Protein AF-A0AAV4JL35-F1 (afdb_monomer)

Mean predicted aligned error: 5.59 Å

Structure (mmCIF, N/CA/C/O backbone):
data_AF-A0AAV4JL35-F1
#
_entry.id   AF-A0AAV4JL35-F1
#
loop_
_atom_site.group_PDB
_atom_site.id
_atom_site.type_symbol
_atom_site.label_atom_id
_atom_site.label_alt_id
_atom_site.label_comp_id
_atom_site.label_asym_id
_atom_site.label_entity_id
_atom_site.label_seq_id
_atom_site.pdbx_PDB_ins_code
_atom_site.Cartn_x
_atom_site.Cartn_y
_atom_site.Cartn_z
_atom_site.occupancy
_atom_site.B_iso_or_equiv
_atom_site.auth_seq_id
_atom_site.auth_comp_id
_atom_site.auth_asym_id
_atom_site.auth_atom_id
_atom_site.pdbx_PDB_model_num
ATOM 1 N N . MET A 1 1 ? 13.247 -3.466 -35.900 1.00 49.50 1 MET A N 1
ATOM 2 C CA . MET A 1 1 ? 13.801 -4.094 -34.678 1.00 49.50 1 MET A CA 1
ATOM 3 C C . MET A 1 1 ? 12.809 -3.916 -33.539 1.00 49.50 1 MET A C 1
ATOM 5 O O . MET A 1 1 ? 12.296 -2.816 -33.381 1.00 49.50 1 MET A O 1
ATOM 9 N N . LEU A 1 2 ? 12.502 -4.972 -32.781 1.00 56.78 2 LEU A N 1
ATOM 10 C CA . LEU A 1 2 ? 11.695 -4.851 -31.560 1.00 56.78 2 LEU A CA 1
ATOM 11 C C . LEU A 1 2 ? 12.507 -4.065 -30.523 1.00 56.78 2 LEU A C 1
ATOM 13 O O . LEU A 1 2 ? 13.591 -4.503 -30.148 1.00 56.78 2 LEU A O 1
ATOM 17 N N . GLY A 1 3 ? 12.002 -2.913 -30.078 1.00 69.06 3 GLY A N 1
ATOM 18 C CA . GLY A 1 3 ? 12.635 -2.157 -28.994 1.00 69.06 3 GLY A CA 1
ATOM 19 C C . GLY A 1 3 ? 12.674 -2.986 -27.708 1.00 69.06 3 GLY A C 1
ATOM 20 O O . GLY A 1 3 ? 11.713 -3.707 -27.409 1.00 69.06 3 GLY A O 1
ATOM 21 N N . ASP A 1 4 ? 13.782 -2.916 -26.968 1.00 66.62 4 ASP A N 1
ATOM 22 C CA . ASP A 1 4 ? 13.880 -3.539 -25.647 1.00 66.62 4 ASP A CA 1
ATOM 23 C C . ASP A 1 4 ? 13.075 -2.723 -24.629 1.00 66.62 4 ASP A C 1
ATOM 25 O O . ASP A 1 4 ? 12.955 -1.500 -24.724 1.00 66.62 4 ASP A O 1
ATOM 29 N N . ILE A 1 5 ? 12.490 -3.413 -23.657 1.00 72.12 5 ILE A N 1
ATOM 30 C CA . ILE A 1 5 ? 11.765 -2.782 -22.551 1.00 72.12 5 ILE A CA 1
ATOM 31 C C . ILE A 1 5 ? 12.621 -2.864 -21.301 1.00 72.12 5 ILE A C 1
ATOM 33 O O . ILE A 1 5 ? 13.348 -3.835 -21.100 1.00 72.12 5 ILE A O 1
ATOM 37 N N . HIS A 1 6 ? 12.499 -1.877 -20.413 1.00 76.56 6 HIS A N 1
ATOM 38 C CA . HIS A 1 6 ? 13.172 -1.966 -19.126 1.00 76.56 6 HIS A CA 1
ATOM 39 C C . HIS A 1 6 ? 12.659 -3.188 -18.351 1.00 76.56 6 HIS A C 1
ATOM 41 O O . HIS A 1 6 ? 11.494 -3.246 -17.943 1.00 76.56 6 HIS A O 1
ATOM 47 N N . ARG A 1 7 ? 13.530 -4.185 -18.183 1.00 79.81 7 ARG A N 1
ATOM 48 C CA . ARG A 1 7 ? 13.183 -5.460 -17.557 1.00 79.81 7 ARG A CA 1
ATOM 49 C C . ARG A 1 7 ? 13.175 -5.319 -16.049 1.00 79.81 7 ARG A C 1
ATOM 51 O O . ARG A 1 7 ? 14.087 -4.752 -15.453 1.00 79.81 7 ARG A O 1
ATOM 58 N N . THR A 1 8 ? 12.151 -5.880 -15.419 1.00 75.69 8 THR A N 1
ATOM 59 C CA . THR A 1 8 ? 12.071 -5.913 -13.957 1.00 75.69 8 THR A CA 1
ATOM 60 C C . THR A 1 8 ? 12.536 -7.269 -13.461 1.00 75.69 8 THR A C 1
ATOM 62 O O . THR A 1 8 ? 12.268 -8.285 -14.095 1.00 75.69 8 THR A O 1
ATOM 65 N N . GLY A 1 9 ? 13.176 -7.310 -12.293 1.00 82.12 9 GLY A N 1
ATOM 66 C CA . GLY A 1 9 ? 13.492 -8.592 -11.671 1.00 82.12 9 GLY A CA 1
ATOM 67 C C . GLY A 1 9 ? 12.251 -9.335 -11.163 1.00 82.12 9 GLY A C 1
ATOM 68 O O . GLY A 1 9 ? 12.299 -10.548 -11.029 1.00 82.12 9 GLY A O 1
ATOM 69 N N . ALA A 1 10 ? 11.160 -8.633 -10.839 1.00 88.62 10 ALA A N 1
ATOM 70 C CA . ALA A 1 10 ? 10.013 -9.221 -10.149 1.00 88.62 10 ALA A CA 1
ATOM 71 C C . ALA A 1 10 ? 9.367 -10.359 -10.961 1.00 88.62 10 ALA A C 1
ATOM 73 O O . ALA A 1 10 ? 9.162 -10.244 -12.169 1.00 88.62 10 ALA A O 1
ATOM 74 N N . LYS A 1 11 ? 9.033 -11.454 -10.278 1.00 91.62 11 LYS A N 1
ATOM 75 C CA . LYS A 1 11 ? 8.546 -12.693 -10.898 1.00 91.62 11 LYS A CA 1
ATOM 76 C C . LYS A 1 11 ? 7.024 -12.676 -10.964 1.00 91.62 11 LYS A C 1
ATOM 78 O O . LYS A 1 11 ? 6.400 -12.232 -10.007 1.00 91.62 11 LYS A O 1
ATOM 83 N N . CYS A 1 12 ? 6.420 -13.191 -12.034 1.00 94.19 12 CYS A N 1
ATOM 84 C CA . CYS A 1 12 ? 4.963 -13.343 -12.106 1.00 94.19 12 CYS A CA 1
ATOM 85 C C . CYS A 1 12 ? 4.438 -14.215 -10.951 1.00 94.19 12 CYS A C 1
ATOM 87 O O . CYS A 1 12 ? 5.126 -15.147 -10.508 1.00 94.19 12 CYS A O 1
ATOM 89 N N . VAL A 1 13 ? 3.246 -13.883 -10.441 1.00 94.50 13 VAL A N 1
ATOM 90 C CA . VAL A 1 13 ? 2.571 -14.684 -9.407 1.00 94.50 13 VAL A CA 1
ATOM 91 C C . VAL A 1 13 ? 2.314 -16.108 -9.922 1.00 94.50 13 VAL A C 1
ATOM 93 O O . VAL A 1 13 ? 1.974 -16.271 -11.098 1.00 94.50 13 VAL A O 1
ATOM 96 N N . PRO A 1 14 ? 2.476 -17.151 -9.088 1.00 90.81 14 PRO A N 1
ATOM 97 C CA . PRO A 1 14 ? 2.089 -18.511 -9.460 1.00 90.81 14 PRO A CA 1
ATOM 98 C C . PRO A 1 14 ? 0.610 -18.585 -9.870 1.00 90.81 14 PRO A C 1
ATOM 100 O O . PRO A 1 14 ? -0.231 -17.946 -9.244 1.00 90.81 14 PRO A O 1
ATOM 103 N N . GLY A 1 15 ? 0.302 -19.336 -10.931 1.00 89.94 15 GLY A N 1
ATOM 104 C CA . GLY A 1 15 ? -1.067 -19.508 -11.442 1.00 89.94 15 GLY A CA 1
ATOM 105 C C . GLY A 1 15 ? -1.646 -18.315 -12.217 1.00 89.94 15 GLY A C 1
ATOM 106 O O . GLY A 1 15 ? -2.715 -18.444 -12.801 1.00 89.94 15 GLY A O 1
ATOM 107 N N . GLY A 1 16 ? -0.958 -17.169 -12.258 1.00 91.31 16 GLY A N 1
ATOM 108 C CA . GLY A 1 16 ? -1.356 -16.014 -13.069 1.00 91.31 16 GLY A CA 1
ATOM 109 C C . GLY A 1 16 ? -0.709 -15.989 -14.457 1.00 91.31 16 GLY A C 1
ATOM 110 O O . GLY A 1 16 ? -0.014 -16.922 -14.863 1.00 91.31 16 GLY A O 1
ATOM 111 N N . ILE A 1 17 ? -0.876 -14.867 -15.163 1.00 93.06 17 ILE A N 1
ATOM 112 C CA . ILE A 1 17 ? -0.190 -14.593 -16.436 1.00 93.06 17 ILE A CA 1
ATOM 113 C C . ILE A 1 17 ? 1.327 -14.700 -16.234 1.00 93.06 17 ILE A C 1
ATOM 115 O O . ILE A 1 17 ? 1.878 -14.035 -15.357 1.00 93.06 17 ILE A O 1
ATOM 119 N N . GLN A 1 18 ? 1.997 -15.499 -17.065 1.00 94.50 18 GLN A N 1
ATOM 120 C CA . GLN A 1 18 ? 3.450 -15.678 -17.033 1.00 94.50 18 GLN A CA 1
ATOM 121 C C . GLN A 1 18 ? 4.149 -14.884 -18.139 1.00 94.50 18 GLN A C 1
ATOM 123 O O . GLN A 1 18 ? 3.547 -14.551 -19.162 1.00 94.50 18 GLN A O 1
ATOM 128 N N . ASP A 1 19 ? 5.429 -14.577 -17.926 1.00 93.00 19 ASP A N 1
ATOM 129 C CA . ASP A 1 19 ? 6.294 -13.991 -18.951 1.00 93.00 19 ASP A CA 1
ATOM 130 C C . ASP A 1 19 ? 6.488 -14.983 -20.107 1.00 93.00 19 ASP A C 1
ATOM 132 O O . ASP A 1 19 ? 6.620 -16.186 -19.886 1.00 93.00 19 ASP A O 1
ATOM 136 N N . ARG A 1 20 ? 6.504 -14.477 -21.345 1.00 91.81 20 ARG A N 1
ATOM 137 C CA . ARG A 1 20 ? 6.650 -15.306 -22.554 1.00 91.81 20 ARG A CA 1
ATOM 138 C C . ARG A 1 20 ? 8.100 -15.706 -22.823 1.00 91.81 20 ARG A C 1
ATOM 140 O O . ARG A 1 20 ? 8.332 -16.612 -23.611 1.00 91.81 20 ARG A O 1
ATOM 147 N N . LEU A 1 21 ? 9.058 -15.010 -22.201 1.00 90.12 21 LEU A N 1
ATOM 148 C CA . LEU A 1 21 ? 10.504 -15.227 -22.352 1.00 90.12 21 LEU A CA 1
ATOM 149 C C . LEU A 1 21 ? 11.006 -15.083 -23.803 1.00 90.12 21 LEU A C 1
ATOM 151 O O . LEU A 1 21 ? 12.066 -15.595 -24.153 1.00 90.12 21 LEU A O 1
ATOM 155 N N . GLY A 1 22 ? 10.258 -14.360 -24.642 1.00 88.31 22 GLY A N 1
ATOM 156 C CA . GLY A 1 22 ? 10.664 -14.013 -26.001 1.00 88.31 22 GLY A CA 1
ATOM 157 C C . GLY A 1 22 ? 11.713 -12.890 -26.054 1.00 88.31 22 GLY A C 1
ATOM 158 O O . GLY A 1 22 ? 12.113 -12.344 -25.023 1.00 88.31 22 GLY A O 1
ATOM 159 N N . PRO A 1 23 ? 12.162 -12.500 -27.257 1.00 87.31 23 PRO A N 1
ATOM 160 C CA . PRO A 1 23 ? 13.155 -11.443 -27.423 1.00 87.31 23 PRO A CA 1
ATOM 161 C C . PRO A 1 23 ? 12.597 -10.045 -27.100 1.00 87.31 23 PRO A C 1
ATOM 163 O O . PRO A 1 23 ? 11.439 -9.736 -27.388 1.00 87.31 23 PRO A O 1
ATOM 166 N N . ALA A 1 24 ? 13.458 -9.173 -26.563 1.00 86.81 24 ALA A N 1
ATOM 167 C CA . ALA A 1 24 ? 13.198 -7.745 -26.346 1.00 86.81 24 ALA A CA 1
ATOM 168 C C . ALA A 1 24 ? 11.851 -7.467 -25.636 1.00 86.81 24 ALA A C 1
ATOM 170 O O . ALA A 1 24 ? 11.577 -8.002 -24.560 1.00 86.81 24 ALA A O 1
ATOM 171 N N . SER A 1 25 ? 10.984 -6.653 -26.244 1.00 85.06 25 SER A N 1
ATOM 172 C CA . SER A 1 25 ? 9.647 -6.317 -25.735 1.00 85.06 25 SER A CA 1
ATOM 173 C C . SER A 1 25 ? 8.686 -7.503 -25.589 1.00 85.06 25 SER A C 1
ATOM 175 O O . SER A 1 25 ? 7.695 -7.374 -24.872 1.00 85.06 25 SER A O 1
ATOM 177 N N . LEU A 1 26 ? 8.972 -8.659 -26.200 1.00 86.62 26 LEU A N 1
ATOM 178 C CA . LEU A 1 26 ? 8.167 -9.878 -26.054 1.00 86.62 26 LEU A CA 1
ATOM 179 C C . LEU A 1 26 ? 8.551 -10.711 -24.829 1.00 86.62 26 LEU A C 1
ATOM 181 O O . LEU A 1 26 ? 7.895 -11.715 -24.559 1.00 86.62 26 LEU A O 1
ATOM 185 N N . TYR A 1 27 ? 9.589 -10.324 -24.084 1.00 89.69 27 TYR A N 1
ATOM 186 C CA . TYR A 1 27 ? 10.029 -11.080 -22.916 1.00 89.69 27 TYR A CA 1
ATOM 187 C C . TYR A 1 27 ? 8.958 -11.092 -21.820 1.00 89.69 27 TYR A C 1
ATOM 189 O O . TYR A 1 27 ? 8.521 -12.156 -21.374 1.00 89.69 27 TYR A O 1
ATOM 197 N N . HIS A 1 28 ? 8.518 -9.904 -21.391 1.00 90.19 28 HIS A N 1
ATOM 198 C CA . HIS A 1 28 ? 7.587 -9.767 -20.276 1.00 90.19 28 HIS A CA 1
ATOM 199 C C . HIS A 1 28 ? 6.132 -9.701 -20.725 1.00 90.19 28 HIS A C 1
ATOM 201 O O . HIS A 1 28 ? 5.771 -8.958 -21.637 1.00 90.19 28 HIS A O 1
ATOM 207 N N . SER A 1 29 ? 5.268 -10.364 -19.962 1.00 91.25 29 SER A N 1
ATOM 208 C CA . SER A 1 29 ? 3.829 -10.132 -20.043 1.00 91.25 29 SER A CA 1
ATOM 209 C C . SER A 1 29 ? 3.469 -8.888 -19.230 1.00 91.25 29 SER A C 1
ATOM 211 O O . SER A 1 29 ? 3.635 -8.827 -18.004 1.00 91.25 29 SER A O 1
ATOM 213 N N . VAL A 1 30 ? 3.008 -7.843 -19.912 1.00 91.00 30 VAL A N 1
ATOM 214 C CA . VAL A 1 30 ? 2.637 -6.579 -19.269 1.00 91.00 30 VAL A CA 1
ATOM 215 C C . VAL A 1 30 ? 1.340 -6.718 -18.465 1.00 91.00 30 VAL A C 1
ATOM 217 O O . VAL A 1 30 ? 0.450 -7.474 -18.830 1.00 91.00 30 VAL A O 1
ATOM 220 N N . GLY A 1 31 ? 1.226 -5.993 -17.349 1.00 90.50 31 GLY A N 1
ATOM 221 C CA . GLY A 1 31 ? 0.019 -5.998 -16.505 1.00 90.50 31 GLY A CA 1
ATOM 222 C C . GLY A 1 31 ? -0.092 -7.172 -15.521 1.00 90.50 31 GLY A C 1
ATOM 223 O O . GLY A 1 31 ? -0.841 -7.056 -14.555 1.00 90.50 31 GLY A O 1
ATOM 224 N N . ALA A 1 32 ? 0.695 -8.239 -15.700 1.00 94.06 32 ALA A N 1
ATOM 225 C CA . ALA A 1 32 ? 0.744 -9.365 -14.767 1.00 94.06 32 ALA A CA 1
ATOM 226 C C . ALA A 1 32 ? 1.148 -8.928 -13.346 1.00 94.06 32 ALA A C 1
ATOM 228 O O . ALA A 1 32 ? 2.079 -8.124 -13.181 1.00 94.06 32 ALA A O 1
ATOM 229 N N . LEU A 1 33 ? 0.475 -9.491 -12.335 1.00 96.06 33 LEU A N 1
ATOM 230 C CA . LEU A 1 33 ? 0.865 -9.348 -10.932 1.00 96.06 33 LEU A CA 1
ATOM 231 C C . LEU A 1 33 ? 2.185 -10.063 -10.668 1.00 96.06 33 LEU A C 1
ATOM 233 O O . LEU A 1 33 ? 2.465 -11.118 -11.245 1.00 96.06 33 LEU A O 1
ATOM 237 N N . ARG A 1 34 ? 3.000 -9.496 -9.779 1.00 95.31 34 ARG A N 1
ATOM 238 C CA . ARG A 1 34 ? 4.359 -9.976 -9.531 1.00 95.31 34 ARG A CA 1
ATOM 239 C C . ARG A 1 34 ? 4.712 -10.018 -8.047 1.00 95.31 34 ARG A C 1
ATOM 241 O O . ARG A 1 34 ? 4.226 -9.220 -7.250 1.00 95.31 34 ARG A O 1
ATOM 248 N N . THR A 1 35 ? 5.630 -10.909 -7.683 1.00 94.00 35 THR A N 1
ATOM 249 C CA . THR A 1 35 ? 6.248 -10.992 -6.354 1.00 94.00 35 THR A CA 1
ATOM 250 C C . THR A 1 35 ? 7.736 -10.647 -6.391 1.00 94.00 35 THR A C 1
ATOM 252 O O . THR A 1 35 ? 8.412 -10.706 -7.423 1.00 94.00 35 THR A O 1
ATOM 255 N N . LYS A 1 36 ? 8.247 -10.239 -5.229 1.00 90.69 36 LYS A N 1
ATOM 256 C CA . LYS A 1 36 ? 9.665 -9.993 -4.949 1.00 90.69 36 LYS A CA 1
ATOM 257 C C . LYS A 1 36 ? 10.278 -11.164 -4.163 1.00 90.69 36 LYS A C 1
ATOM 259 O O . LYS A 1 36 ? 9.535 -11.924 -3.543 1.00 90.69 36 LYS A O 1
ATOM 264 N N . PRO A 1 37 ? 11.614 -11.252 -4.069 1.00 86.50 37 PRO A N 1
ATOM 265 C CA . PRO A 1 37 ? 12.605 -10.563 -4.888 1.00 86.50 37 PRO A CA 1
ATOM 266 C C . PRO A 1 37 ? 12.621 -11.112 -6.314 1.00 86.50 37 PRO A C 1
ATOM 268 O O . PRO A 1 37 ? 12.028 -12.144 -6.625 1.00 86.50 37 PRO A O 1
ATOM 271 N N . GLY A 1 38 ? 13.315 -10.394 -7.192 1.00 74.19 38 GLY A N 1
ATOM 272 C CA . GLY A 1 38 ? 13.516 -10.866 -8.553 1.00 74.19 38 GLY A CA 1
ATOM 273 C C . GLY A 1 38 ? 14.604 -11.920 -8.717 1.00 74.19 38 GLY A C 1
ATOM 274 O O . GLY A 1 38 ? 14.537 -12.760 -9.609 1.00 74.19 38 GLY A O 1
ATOM 275 N N . ARG A 1 39 ? 15.590 -11.906 -7.819 1.00 74.88 39 ARG A N 1
ATOM 276 C CA . ARG A 1 39 ? 16.671 -12.891 -7.735 1.00 74.88 39 ARG A CA 1
ATOM 277 C C . ARG A 1 39 ? 16.584 -13.600 -6.386 1.00 74.88 39 ARG A C 1
ATOM 279 O O . ARG A 1 39 ? 16.283 -12.946 -5.392 1.00 74.88 39 ARG A O 1
ATOM 286 N N . GLY A 1 40 ? 16.845 -14.904 -6.372 1.00 80.31 40 GLY A N 1
ATOM 287 C CA . GLY A 1 40 ? 16.700 -15.751 -5.184 1.00 80.31 40 GLY A CA 1
ATOM 288 C C . GLY A 1 40 ? 15.272 -16.249 -4.941 1.00 80.31 40 GLY A C 1
ATOM 289 O O . GLY A 1 40 ? 14.410 -16.182 -5.831 1.00 80.31 40 GLY A O 1
ATOM 290 N N . GLU A 1 41 ? 15.054 -16.762 -3.732 1.00 80.94 41 GLU A N 1
ATOM 291 C CA . GLU A 1 41 ? 13.794 -17.364 -3.292 1.00 80.94 41 GLU A CA 1
ATOM 292 C C . GLU A 1 41 ? 12.642 -16.360 -3.288 1.00 80.94 41 GLU A C 1
ATOM 294 O O . GLU A 1 41 ? 12.788 -15.225 -2.828 1.00 80.94 41 GLU A O 1
ATOM 299 N N . ARG A 1 42 ? 11.484 -16.768 -3.824 1.00 81.31 42 ARG A N 1
ATOM 300 C CA . ARG A 1 42 ? 10.286 -15.915 -3.862 1.00 81.31 42 ARG A CA 1
ATOM 301 C C . ARG A 1 42 ? 9.800 -15.655 -2.436 1.00 81.31 42 ARG A C 1
ATOM 303 O O . ARG A 1 42 ? 9.623 -16.578 -1.652 1.00 81.31 42 ARG A O 1
ATOM 310 N N . THR A 1 43 ? 9.486 -14.399 -2.135 1.00 87.50 43 THR A N 1
ATOM 311 C CA . THR A 1 43 ? 8.756 -14.031 -0.915 1.00 87.50 43 THR A CA 1
ATOM 312 C C . THR A 1 43 ? 7.273 -13.835 -1.222 1.00 87.50 43 THR A C 1
ATOM 314 O O . THR A 1 43 ? 6.862 -13.718 -2.377 1.00 87.50 43 THR A O 1
ATOM 317 N N . LEU A 1 44 ? 6.470 -13.685 -0.170 1.00 90.00 44 LEU A N 1
ATOM 318 C CA . LEU A 1 44 ? 5.049 -13.329 -0.259 1.00 90.00 44 LEU A CA 1
ATOM 319 C C . LEU A 1 44 ? 4.816 -11.827 -0.529 1.00 90.00 44 LEU A C 1
ATOM 321 O O . LEU A 1 44 ? 3.695 -11.330 -0.434 1.00 90.00 44 LEU A O 1
ATOM 325 N N . SER A 1 45 ? 5.873 -11.054 -0.799 1.00 92.56 45 SER A N 1
ATOM 326 C CA . SER A 1 45 ? 5.768 -9.612 -1.013 1.00 92.56 45 SER A CA 1
ATOM 327 C C . SER A 1 45 ? 5.428 -9.308 -2.469 1.00 92.56 45 SER A C 1
ATOM 329 O O . SER A 1 45 ? 6.259 -9.489 -3.358 1.00 92.56 45 SER A O 1
ATOM 331 N N . MET A 1 46 ? 4.224 -8.785 -2.700 1.00 96.06 46 MET A N 1
ATOM 332 C CA . MET A 1 46 ? 3.811 -8.267 -4.008 1.00 96.06 46 MET A CA 1
ATOM 333 C C . MET A 1 46 ? 4.714 -7.117 -4.486 1.00 96.06 46 MET A C 1
ATOM 335 O O . MET A 1 46 ? 5.322 -6.399 -3.676 1.00 96.06 46 MET A O 1
ATOM 339 N N . ALA A 1 47 ? 4.777 -6.911 -5.802 1.00 95.19 47 ALA A N 1
ATOM 340 C CA . ALA A 1 47 ? 5.509 -5.815 -6.422 1.00 95.19 47 ALA A CA 1
ATOM 341 C C . ALA A 1 47 ? 4.953 -4.443 -5.998 1.00 95.19 47 ALA A C 1
ATOM 343 O O . ALA A 1 47 ? 3.786 -4.300 -5.631 1.00 95.19 47 ALA A O 1
ATOM 344 N N . CYS A 1 48 ? 5.800 -3.407 -6.033 1.00 95.00 48 CYS A N 1
ATOM 345 C CA . CYS A 1 48 ? 5.397 -2.066 -5.592 1.00 95.00 48 CYS A CA 1
ATOM 346 C C . CYS A 1 48 ? 4.294 -1.473 -6.473 1.00 95.00 48 CYS A C 1
ATOM 348 O O . CYS A 1 48 ? 3.376 -0.860 -5.946 1.00 95.00 48 CYS A O 1
ATOM 350 N N . SER A 1 49 ? 4.339 -1.705 -7.787 1.00 95.81 49 SER A N 1
ATOM 351 C CA . SER A 1 49 ? 3.289 -1.270 -8.709 1.00 95.81 49 SER A CA 1
ATOM 352 C C . SER A 1 49 ? 1.929 -1.894 -8.384 1.00 95.81 49 SER A C 1
ATOM 354 O O . SER A 1 49 ? 0.908 -1.228 -8.509 1.00 95.81 49 SER A O 1
ATOM 356 N N . ASP A 1 50 ? 1.899 -3.156 -7.948 1.00 97.69 50 ASP A N 1
ATOM 357 C CA . ASP A 1 50 ? 0.661 -3.854 -7.573 1.00 97.69 50 ASP A CA 1
ATOM 358 C C . ASP A 1 50 ? 0.089 -3.282 -6.266 1.00 97.69 50 ASP A C 1
ATOM 360 O O . ASP A 1 50 ? -1.117 -3.090 -6.136 1.00 97.69 50 ASP A O 1
ATOM 364 N N . LYS A 1 51 ? 0.963 -2.938 -5.310 1.00 97.94 51 LYS A N 1
ATOM 365 C CA . LYS A 1 51 ? 0.576 -2.250 -4.067 1.00 97.94 51 LYS A CA 1
ATOM 366 C C . LYS A 1 51 ? 0.051 -0.838 -4.330 1.00 97.94 51 LYS A C 1
ATOM 368 O O . LYS A 1 51 ? -0.959 -0.476 -3.739 1.00 97.94 51 LYS A O 1
ATOM 373 N N . LEU A 1 52 ? 0.676 -0.090 -5.243 1.00 98.25 52 LEU A N 1
ATOM 374 C CA . LEU A 1 52 ? 0.177 1.217 -5.681 1.00 98.25 52 LEU A CA 1
ATOM 375 C C . LEU A 1 52 ? -1.210 1.089 -6.320 1.00 98.25 52 LEU A C 1
ATOM 377 O O . LEU A 1 52 ? -2.115 1.807 -5.915 1.00 98.25 52 LEU A O 1
ATOM 381 N N . ALA A 1 53 ? -1.412 0.132 -7.234 1.00 98.44 53 ALA A N 1
ATOM 382 C CA . ALA A 1 53 ? -2.723 -0.105 -7.846 1.00 98.44 53 ALA A CA 1
ATOM 383 C C . ALA A 1 53 ? -3.807 -0.434 -6.808 1.00 98.44 53 ALA A C 1
ATOM 385 O O . ALA A 1 53 ? -4.920 0.076 -6.885 1.00 98.44 53 ALA A O 1
ATOM 386 N N . ARG A 1 54 ? -3.472 -1.232 -5.787 1.00 98.56 54 ARG A N 1
ATOM 387 C CA . ARG A 1 54 ? -4.368 -1.479 -4.651 1.00 98.56 54 ARG A CA 1
ATOM 388 C C . ARG A 1 54 ? -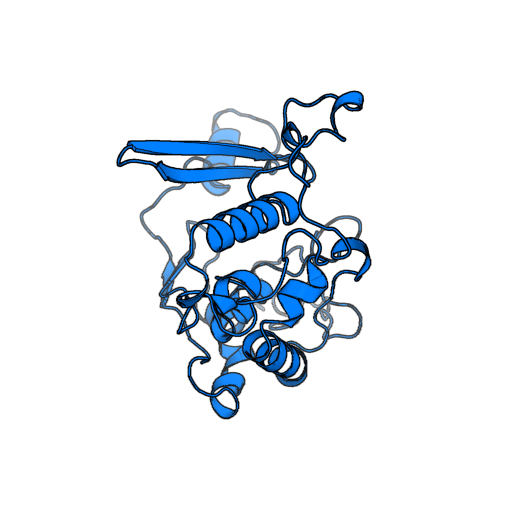4.700 -0.188 -3.890 1.00 98.56 54 ARG A C 1
ATOM 390 O O . ARG A 1 54 ? -5.859 0.020 -3.540 1.00 98.56 54 ARG A O 1
ATOM 397 N N . TRP A 1 55 ? -3.711 0.659 -3.603 1.00 98.69 55 TRP A N 1
ATOM 398 C CA . TRP A 1 55 ? -3.936 1.930 -2.901 1.00 98.69 55 TRP A CA 1
ATOM 399 C C . TRP A 1 55 ? -4.798 2.898 -3.704 1.00 98.69 55 TRP A C 1
ATOM 401 O O . TRP A 1 55 ? -5.524 3.682 -3.111 1.00 98.69 55 TRP A O 1
ATOM 411 N N . MET A 1 56 ? -4.773 2.821 -5.034 1.00 98.50 56 MET A N 1
ATOM 412 C CA . MET A 1 56 ? -5.620 3.658 -5.886 1.00 98.50 56 MET A CA 1
ATOM 413 C C . MET A 1 56 ? -7.105 3.276 -5.849 1.00 98.50 56 MET A C 1
ATOM 415 O O . MET A 1 56 ? -7.909 3.963 -6.466 1.00 98.50 56 MET A O 1
ATOM 419 N N . VAL A 1 57 ? -7.474 2.213 -5.126 1.00 98.56 57 VAL A N 1
ATOM 420 C CA . VAL A 1 57 ? -8.873 1.848 -4.847 1.00 98.56 57 VAL A CA 1
ATOM 421 C C . VAL A 1 57 ? -9.178 1.891 -3.353 1.00 98.56 57 VAL A C 1
ATOM 423 O O . VAL A 1 57 ? -10.196 2.425 -2.943 1.00 98.56 57 VAL A O 1
ATOM 426 N N . LEU A 1 58 ? -8.299 1.329 -2.521 1.00 98.56 58 LEU A N 1
ATOM 427 C CA . LEU A 1 58 ? -8.530 1.206 -1.077 1.00 98.56 58 LEU A CA 1
ATOM 428 C C . LEU A 1 58 ? -8.012 2.384 -0.249 1.00 98.56 58 LEU A C 1
ATOM 430 O O . LEU A 1 58 ? -8.234 2.415 0.960 1.00 98.56 58 LEU A O 1
ATOM 434 N N . GLY A 1 59 ? -7.256 3.289 -0.863 1.00 98.44 59 GLY A N 1
ATOM 435 C CA . GLY A 1 59 ? -6.424 4.261 -0.170 1.00 98.44 59 GLY A CA 1
ATOM 436 C C . GLY A 1 59 ? -5.181 3.644 0.495 1.00 98.44 59 GLY A C 1
ATOM 437 O O . GLY A 1 59 ? -5.031 2.419 0.631 1.00 98.44 59 GLY A O 1
ATOM 438 N N . CYS A 1 60 ? -4.237 4.504 0.878 1.00 98.06 60 CYS A N 1
ATOM 439 C CA . CYS A 1 60 ? -2.954 4.122 1.470 1.00 98.06 60 CYS A CA 1
ATOM 440 C C . CYS A 1 60 ? -3.006 3.917 2.998 1.00 98.06 60 CYS A C 1
ATOM 442 O O . CYS A 1 60 ? -2.098 3.299 3.550 1.00 98.06 60 CYS A O 1
ATOM 444 N N . GLN A 1 61 ? -4.081 4.349 3.670 1.00 98.19 61 GLN A N 1
ATOM 445 C CA . GLN A 1 61 ? -4.259 4.299 5.130 1.00 98.19 61 GLN A CA 1
ATOM 446 C C . GLN A 1 61 ? -4.363 2.870 5.699 1.00 98.19 61 GLN A C 1
ATOM 448 O O . GLN A 1 61 ? -4.004 2.609 6.846 1.00 98.19 61 GLN A O 1
ATOM 453 N N . GLY A 1 62 ? -4.836 1.916 4.890 1.00 98.12 62 GLY A N 1
ATOM 454 C CA . GLY A 1 62 ? -5.048 0.531 5.314 1.00 98.12 62 GLY A CA 1
ATOM 455 C C . GLY A 1 62 ? -6.263 0.321 6.231 1.00 98.12 62 GLY A C 1
ATOM 456 O O . GLY A 1 62 ? -6.934 1.261 6.639 1.00 98.12 62 GLY A O 1
ATOM 457 N N . ALA A 1 63 ? -6.537 -0.948 6.555 1.00 98.06 63 ALA A N 1
ATOM 458 C CA . ALA A 1 63 ? -7.764 -1.364 7.247 1.00 98.06 63 ALA A CA 1
ATOM 459 C C . ALA A 1 63 ? -7.937 -0.762 8.655 1.00 98.06 63 ALA A C 1
ATOM 461 O O . ALA A 1 63 ? -9.040 -0.406 9.045 1.00 98.06 63 ALA A O 1
ATOM 462 N N . LEU A 1 64 ? -6.854 -0.643 9.431 1.00 98.12 64 LEU A N 1
ATOM 463 C CA . LEU A 1 64 ? -6.963 -0.122 10.796 1.00 98.12 64 LEU A CA 1
ATOM 464 C C . LEU A 1 64 ? -7.361 1.356 10.798 1.00 98.12 64 LEU A C 1
ATOM 466 O O . LEU A 1 64 ? -8.337 1.726 11.437 1.00 98.12 64 LEU A O 1
ATOM 470 N N . LEU A 1 65 ? -6.658 2.196 10.035 1.00 97.94 65 LEU A N 1
ATOM 471 C CA . LEU A 1 65 ? -6.973 3.624 9.986 1.00 97.94 65 LEU A CA 1
ATOM 472 C C . LEU A 1 65 ? -8.301 3.913 9.280 1.00 97.94 65 LEU A C 1
ATOM 474 O O . LEU A 1 65 ? -8.940 4.905 9.616 1.00 97.94 65 LEU A O 1
ATOM 478 N N . SER A 1 66 ? -8.773 3.047 8.372 1.00 98.38 66 SER A N 1
ATOM 479 C CA . SER A 1 66 ? -10.108 3.221 7.780 1.00 98.38 66 SER A CA 1
ATOM 480 C C . SER A 1 66 ? -11.250 3.131 8.794 1.00 98.38 66 SER A C 1
ATOM 482 O O . SER A 1 66 ? -12.345 3.567 8.479 1.00 98.38 66 SER A O 1
ATOM 484 N N . LEU A 1 67 ? -11.019 2.608 10.004 1.00 97.75 67 LEU A N 1
ATOM 485 C CA . LEU A 1 67 ? -12.026 2.637 11.071 1.00 97.75 67 LEU A CA 1
ATOM 486 C C . LEU A 1 67 ? -12.258 4.047 11.631 1.00 97.75 67 LEU A C 1
ATOM 488 O O . LEU A 1 67 ? -13.326 4.302 12.172 1.00 97.75 67 LEU A O 1
ATOM 492 N N . PHE A 1 68 ? -11.278 4.951 11.516 1.00 96.81 68 PHE A N 1
ATOM 493 C CA . PHE A 1 68 ? -11.367 6.327 12.022 1.00 96.81 68 PHE A CA 1
ATOM 494 C C . PHE A 1 68 ? -11.718 7.356 10.945 1.00 96.81 68 PHE A C 1
ATOM 496 O O . PHE A 1 68 ? -12.120 8.471 11.268 1.00 96.81 68 PHE A O 1
ATOM 503 N N . LEU A 1 69 ? -11.510 7.017 9.675 1.00 96.69 69 LEU A N 1
ATOM 504 C CA . LEU A 1 69 ? -11.591 7.957 8.563 1.00 96.69 69 LEU A CA 1
ATOM 505 C C . LEU A 1 69 ? -12.939 7.842 7.854 1.00 96.69 69 LEU A C 1
ATOM 507 O O . LEU A 1 69 ? -13.408 6.745 7.574 1.00 96.69 69 LEU A O 1
ATOM 511 N N . THR A 1 70 ? -13.526 8.985 7.504 1.00 95.19 70 THR A N 1
ATOM 512 C CA . THR A 1 70 ? -14.778 9.051 6.732 1.00 95.19 70 THR A CA 1
ATOM 513 C C . THR A 1 70 ? -14.578 8.760 5.245 1.00 95.19 70 THR A C 1
ATOM 515 O O . THR A 1 70 ? -15.533 8.409 4.558 1.00 95.19 70 THR A O 1
ATOM 518 N N . ALA A 1 71 ? -13.349 8.893 4.737 1.00 97.25 71 ALA A N 1
ATOM 519 C CA . ALA A 1 71 ? -12.989 8.573 3.362 1.00 97.25 71 ALA A CA 1
ATOM 520 C C . ALA A 1 71 ? -11.549 8.029 3.258 1.00 97.25 71 ALA A C 1
ATOM 522 O O . ALA A 1 71 ? -10.704 8.351 4.100 1.00 97.25 71 ALA A O 1
ATOM 523 N N . PRO A 1 72 ? -11.235 7.215 2.231 1.00 98.25 72 PRO A N 1
ATOM 524 C CA . PRO A 1 72 ? -9.883 6.709 2.011 1.00 98.25 72 PRO A CA 1
ATOM 525 C C . PRO A 1 72 ? -8.898 7.818 1.619 1.00 98.25 72 PRO A C 1
ATOM 527 O O . PRO A 1 72 ? -9.265 8.798 0.974 1.00 98.25 72 PRO A O 1
ATOM 530 N N . ILE A 1 73 ? -7.619 7.627 1.950 1.00 98.50 73 ILE A N 1
ATOM 531 C CA . ILE A 1 73 ? -6.549 8.573 1.607 1.00 98.50 73 ILE A CA 1
ATOM 532 C C . ILE A 1 73 ? -5.888 8.115 0.307 1.00 98.50 73 ILE A C 1
ATOM 534 O O . ILE A 1 73 ? -5.229 7.074 0.274 1.00 98.50 73 ILE A O 1
ATOM 538 N N . TYR A 1 74 ? -6.041 8.891 -0.763 1.00 98.25 74 TYR A N 1
ATOM 539 C CA . TYR A 1 74 ? -5.442 8.595 -2.067 1.00 98.25 74 TYR A CA 1
ATOM 540 C C . TYR A 1 74 ? -4.205 9.449 -2.331 1.00 98.25 74 TYR A C 1
ATOM 542 O O . TYR A 1 74 ? -4.113 10.597 -1.901 1.00 98.25 74 TYR A O 1
ATOM 550 N N . LEU A 1 75 ? -3.259 8.892 -3.089 1.00 97.94 75 LEU A N 1
ATOM 551 C CA . LEU A 1 75 ? -2.155 9.675 -3.636 1.00 97.94 75 LEU A CA 1
ATOM 552 C C . LEU A 1 75 ? -2.686 10.493 -4.813 1.00 97.94 75 LEU A C 1
ATOM 554 O O . LEU A 1 75 ? -3.251 9.931 -5.749 1.00 97.94 75 LEU A O 1
ATOM 558 N N . THR A 1 76 ? -2.480 11.805 -4.785 1.00 97.94 76 THR A N 1
ATOM 559 C CA . THR A 1 76 ? -2.842 12.692 -5.900 1.00 97.94 76 THR A CA 1
ATOM 560 C C . THR A 1 76 ? -1.833 12.604 -7.041 1.00 97.94 76 THR A C 1
ATOM 562 O O . THR A 1 76 ? -2.197 12.773 -8.205 1.00 97.94 76 THR A O 1
ATOM 565 N N . SER A 1 77 ? -0.576 12.276 -6.733 1.00 97.38 77 SER A N 1
ATOM 566 C CA . SER A 1 77 ? 0.497 12.126 -7.709 1.00 97.38 77 SER A CA 1
ATOM 567 C C . SER A 1 77 ? 1.465 10.992 -7.354 1.00 97.38 77 SER A C 1
ATOM 569 O O . SER A 1 77 ? 1.616 10.591 -6.199 1.00 97.38 77 SER A O 1
ATOM 571 N N . VAL A 1 78 ? 2.123 10.454 -8.381 1.00 96.31 78 VAL A N 1
ATOM 572 C CA . VAL A 1 78 ? 3.268 9.545 -8.282 1.00 96.31 78 VAL A CA 1
ATOM 573 C C . VAL A 1 78 ? 4.362 10.104 -9.182 1.00 96.31 78 VAL A C 1
ATOM 575 O O . VAL A 1 78 ? 4.212 10.148 -10.406 1.00 96.31 78 VAL A O 1
ATOM 578 N N . VAL A 1 79 ? 5.464 10.522 -8.562 1.00 93.88 79 VAL A N 1
ATOM 579 C CA . VAL A 1 79 ? 6.621 11.109 -9.242 1.00 93.88 79 VAL A CA 1
ATOM 580 C C . VAL A 1 79 ? 7.745 10.079 -9.294 1.00 93.88 79 VAL A C 1
ATOM 582 O O . VAL A 1 79 ? 8.113 9.503 -8.270 1.00 93.88 79 VAL A O 1
ATOM 585 N N . VAL A 1 80 ? 8.290 9.834 -10.482 1.00 90.62 80 VAL A N 1
ATOM 586 C CA . VAL A 1 80 ? 9.471 8.983 -10.674 1.00 90.62 80 VAL A CA 1
ATOM 587 C C . VAL A 1 80 ? 10.678 9.872 -10.943 1.00 90.62 80 VAL A C 1
ATOM 589 O O . VAL A 1 80 ? 10.603 10.786 -11.762 1.00 90.62 80 VAL A O 1
ATOM 592 N N . GLY A 1 81 ? 11.779 9.612 -10.238 1.00 87.31 81 GLY A N 1
ATOM 593 C CA . GLY A 1 81 ? 13.043 10.316 -10.443 1.00 87.31 81 GLY A CA 1
ATOM 594 C C . GLY A 1 81 ? 13.746 9.954 -11.754 1.00 87.31 81 GLY A C 1
ATOM 595 O O . GLY A 1 81 ? 13.162 9.339 -12.652 1.00 87.31 81 GLY A O 1
ATOM 596 N N . SER A 1 82 ? 15.030 10.297 -11.844 1.00 75.12 82 SER A N 1
ATOM 597 C CA . SER A 1 82 ? 15.876 9.945 -12.986 1.00 75.12 82 SER A CA 1
ATOM 598 C C . SER A 1 82 ? 15.907 8.420 -13.199 1.00 75.12 82 SER A C 1
ATOM 600 O O . SER A 1 82 ? 16.262 7.637 -12.316 1.00 75.12 82 SER A O 1
ATOM 602 N N . GLY A 1 83 ? 15.453 7.970 -14.372 1.00 75.12 83 GLY A N 1
ATOM 603 C CA . GLY A 1 83 ? 15.266 6.552 -14.677 1.00 75.12 83 GLY A CA 1
ATOM 604 C C . GLY A 1 83 ? 14.332 6.305 -15.869 1.00 75.12 83 GLY A C 1
ATOM 605 O O . GLY A 1 83 ? 13.854 7.256 -16.490 1.00 75.12 83 GLY A O 1
ATOM 606 N N . PRO A 1 84 ? 14.060 5.031 -16.211 1.00 79.56 84 PRO A N 1
ATOM 607 C CA . PRO A 1 84 ? 13.207 4.660 -17.338 1.00 79.56 84 PRO A CA 1
ATOM 608 C C . PRO A 1 84 ? 11.732 4.946 -17.016 1.00 79.56 84 PRO A C 1
ATOM 610 O O . PRO A 1 84 ? 10.979 4.065 -16.597 1.00 79.56 84 PRO A O 1
ATOM 613 N N . PHE A 1 85 ? 11.313 6.195 -17.204 1.00 88.31 85 PHE A N 1
ATOM 614 C CA . PHE A 1 85 ? 9.915 6.594 -17.118 1.00 88.31 85 PHE A CA 1
ATOM 615 C C . PHE A 1 85 ? 9.185 6.262 -18.418 1.00 88.31 85 PHE A C 1
ATOM 617 O O . PHE A 1 85 ? 9.647 6.539 -19.523 1.00 88.31 85 PHE A O 1
ATOM 624 N N . ASN A 1 86 ? 7.997 5.683 -18.284 1.00 91.88 86 ASN A N 1
ATOM 625 C CA . ASN A 1 86 ? 7.087 5.498 -19.400 1.00 91.88 86 ASN A CA 1
ATOM 626 C C . ASN A 1 86 ? 5.658 5.679 -18.891 1.00 91.88 86 ASN A C 1
ATOM 628 O O . ASN A 1 86 ? 5.125 4.803 -18.204 1.00 91.88 86 ASN A O 1
ATOM 632 N N . LYS A 1 87 ? 5.040 6.811 -19.243 1.00 93.88 87 LYS A N 1
ATOM 633 C CA . LYS A 1 87 ? 3.704 7.185 -18.764 1.00 93.88 87 LYS A CA 1
ATOM 634 C C . LYS A 1 87 ? 2.665 6.095 -19.036 1.00 93.88 87 LYS A C 1
ATOM 636 O O . LYS A 1 87 ? 1.985 5.672 -18.112 1.00 93.88 87 LYS A O 1
ATOM 641 N N . LYS A 1 88 ? 2.625 5.540 -20.254 1.00 93.94 88 LYS A N 1
ATOM 642 C CA . LYS A 1 88 ? 1.696 4.452 -20.621 1.00 93.94 88 LYS A CA 1
ATOM 643 C C . LYS A 1 88 ? 1.911 3.190 -19.778 1.00 93.94 88 LYS A C 1
ATOM 645 O O . LYS A 1 88 ? 0.955 2.516 -19.395 1.00 93.94 88 LYS A O 1
ATOM 650 N N . ALA A 1 89 ? 3.164 2.837 -19.491 1.00 93.62 89 ALA A N 1
ATOM 651 C CA . ALA A 1 89 ? 3.481 1.696 -18.639 1.00 93.62 89 ALA A CA 1
ATOM 652 C C . ALA A 1 89 ? 3.057 1.935 -17.185 1.00 93.62 89 ALA A C 1
ATOM 654 O O . ALA A 1 89 ? 2.531 1.015 -16.557 1.00 93.62 89 ALA A O 1
ATOM 655 N N . MET A 1 90 ? 3.243 3.155 -16.678 1.00 95.31 90 MET A N 1
ATOM 656 C CA . MET A 1 90 ? 2.790 3.552 -15.347 1.00 95.31 90 MET A CA 1
ATOM 657 C C . MET A 1 90 ? 1.267 3.597 -15.244 1.00 95.31 90 MET A C 1
ATOM 659 O O . MET A 1 90 ? 0.731 3.016 -14.310 1.00 95.31 90 MET A O 1
ATOM 663 N N . GLU A 1 91 ? 0.565 4.190 -16.211 1.00 97.25 91 GLU A N 1
ATOM 664 C CA . GLU A 1 91 ? -0.904 4.212 -16.268 1.00 97.25 91 GLU A CA 1
ATOM 665 C C . GLU A 1 91 ? -1.457 2.792 -16.231 1.00 97.25 91 GLU A C 1
ATOM 667 O O . GLU A 1 91 ? -2.278 2.464 -15.374 1.00 97.25 91 GLU A O 1
ATOM 672 N N . ARG A 1 92 ? -0.919 1.906 -17.078 1.00 96.56 92 ARG A N 1
ATOM 673 C CA . ARG A 1 92 ? -1.301 0.493 -17.091 1.00 96.56 92 ARG A CA 1
ATOM 674 C C . ARG A 1 92 ? -1.076 -0.182 -15.738 1.00 96.56 92 ARG A C 1
ATOM 676 O O . ARG A 1 92 ? -1.905 -0.982 -15.309 1.00 96.56 92 ARG A O 1
ATOM 683 N N . ALA A 1 93 ? 0.049 0.107 -15.087 1.00 95.50 93 ALA A N 1
ATOM 684 C CA . ALA A 1 93 ? 0.449 -0.528 -13.839 1.00 95.50 93 ALA A CA 1
ATOM 685 C C . ALA A 1 93 ? -0.196 0.097 -12.589 1.00 95.50 93 ALA A C 1
ATOM 687 O O . ALA A 1 93 ? -0.321 -0.577 -11.579 1.00 95.50 93 ALA A O 1
ATOM 688 N N . VAL A 1 94 ? -0.607 1.354 -12.588 1.00 97.00 94 VAL A N 1
ATOM 689 C CA . VAL A 1 94 ? -1.147 1.995 -11.377 1.00 97.00 94 VAL A CA 1
ATOM 690 C C . VAL A 1 94 ? -2.663 2.126 -11.458 1.00 97.00 94 VAL A C 1
ATOM 692 O O . VAL A 1 94 ? -3.322 1.983 -10.435 1.00 97.00 94 VAL A O 1
ATOM 695 N N . TYR A 1 95 ? -3.224 2.303 -12.657 1.00 97.69 95 TYR A N 1
ATOM 696 C CA . TYR A 1 95 ? -4.640 2.620 -12.823 1.00 97.69 95 TYR A CA 1
ATOM 697 C C . TYR A 1 95 ? -5.391 1.712 -13.803 1.00 97.69 95 TYR A C 1
ATOM 699 O O . TYR A 1 95 ? -6.392 1.117 -13.419 1.00 97.69 95 TYR A O 1
ATOM 707 N N . SER A 1 96 ? -4.943 1.535 -15.053 1.00 97.81 96 SER A N 1
ATOM 708 C CA . SER A 1 96 ? -5.782 0.895 -16.088 1.00 97.81 96 SER A CA 1
ATOM 709 C C . SER A 1 96 ? -6.250 -0.513 -15.709 1.00 97.81 96 SER A C 1
ATOM 711 O O . SER A 1 96 ? -7.377 -0.883 -16.023 1.00 97.81 96 SER A O 1
ATOM 713 N N . ARG A 1 97 ? -5.418 -1.280 -14.993 1.00 96.69 97 ARG A N 1
ATOM 714 C CA . ARG A 1 97 ? -5.756 -2.630 -14.509 1.00 96.69 97 ARG A CA 1
ATOM 715 C C . ARG A 1 97 ? -6.769 -2.681 -13.362 1.00 96.69 97 ARG A C 1
ATOM 717 O O . ARG A 1 97 ? -7.314 -3.743 -13.099 1.00 96.69 97 ARG A O 1
ATOM 724 N N . ILE A 1 98 ? -7.006 -1.561 -12.683 1.00 97.56 98 ILE A N 1
ATOM 725 C CA . ILE A 1 98 ? -8.018 -1.424 -11.626 1.00 97.56 98 ILE A CA 1
ATOM 726 C C . ILE A 1 98 ? -9.167 -0.498 -12.035 1.00 97.56 98 ILE A C 1
ATOM 728 O O . ILE A 1 98 ? -10.100 -0.318 -11.265 1.00 97.56 98 ILE A O 1
ATOM 732 N N . ARG A 1 99 ? -9.146 0.065 -13.251 1.00 97.06 99 ARG A N 1
ATOM 733 C CA . ARG A 1 99 ? -10.147 1.026 -13.741 1.00 97.06 99 ARG A CA 1
ATOM 734 C C . ARG A 1 99 ? -11.578 0.495 -13.667 1.00 97.06 99 ARG A C 1
ATOM 736 O O . ARG A 1 99 ? -12.496 1.260 -13.402 1.00 97.06 99 ARG A O 1
ATOM 743 N N . SER A 1 100 ? -11.781 -0.805 -13.892 1.00 97.06 100 SER A N 1
ATOM 744 C CA . SER A 1 100 ? -13.113 -1.413 -13.787 1.00 97.06 100 SER A CA 1
ATOM 745 C C . SER A 1 100 ? -13.696 -1.325 -12.374 1.00 97.06 100 SER A C 1
ATOM 747 O O . SER A 1 100 ? -14.914 -1.400 -12.237 1.00 97.06 100 SER A O 1
ATOM 749 N N . ALA A 1 101 ? -12.875 -1.089 -11.342 1.00 97.62 101 ALA A N 1
ATOM 750 C CA . ALA A 1 101 ? -13.348 -0.903 -9.977 1.00 97.62 101 ALA A CA 1
ATOM 751 C C . ALA A 1 101 ? -14.327 0.263 -9.827 1.00 97.62 101 ALA A C 1
ATOM 753 O O . ALA A 1 101 ? -15.294 0.119 -9.085 1.00 97.62 101 ALA A O 1
ATOM 754 N N . SER A 1 102 ? -14.177 1.341 -10.610 1.00 95.75 102 SER A N 1
ATOM 755 C CA . SER A 1 102 ? -15.122 2.470 -10.625 1.00 95.75 102 SER A CA 1
ATOM 756 C C . SER A 1 102 ? -16.574 2.069 -10.901 1.00 95.75 102 SER A C 1
ATOM 758 O O . SER A 1 102 ? -17.473 2.813 -10.538 1.00 95.75 102 SER A O 1
ATOM 760 N N . SER A 1 103 ? -16.818 0.925 -11.551 1.00 96.56 103 SER A N 1
ATOM 761 C CA . SER A 1 103 ? -18.178 0.466 -11.875 1.00 96.56 103 SER A CA 1
ATOM 762 C C . SER A 1 103 ? -18.904 -0.212 -10.713 1.00 96.56 103 SER A C 1
ATOM 764 O O . SER A 1 103 ? -20.109 -0.429 -10.795 1.00 96.56 103 SER A O 1
ATOM 766 N N . TRP A 1 104 ? -18.187 -0.599 -9.655 1.00 96.50 104 TRP A N 1
ATOM 767 C CA . TRP A 1 104 ? -18.743 -1.480 -8.629 1.00 96.50 104 TRP A CA 1
ATOM 768 C C . TRP A 1 104 ? -18.345 -1.148 -7.193 1.00 96.50 104 TRP A C 1
ATOM 770 O O . TRP A 1 104 ? -18.875 -1.787 -6.277 1.00 96.50 104 TRP A O 1
ATOM 780 N N . VAL A 1 105 ? -17.411 -0.215 -6.989 1.00 96.94 105 VAL A N 1
ATOM 781 C CA . VAL A 1 105 ? -17.177 0.429 -5.690 1.00 96.94 105 VAL A CA 1
ATOM 782 C C . VAL A 1 105 ? -18.216 1.522 -5.466 1.00 96.94 105 VAL A C 1
ATOM 784 O O . VAL A 1 105 ? -18.609 2.215 -6.401 1.00 96.94 105 VAL A O 1
ATOM 787 N N . SER A 1 106 ? -18.645 1.677 -4.220 1.00 94.62 106 SER A N 1
ATOM 788 C CA . SER A 1 106 ? -19.512 2.765 -3.776 1.00 94.62 106 SER A CA 1
ATOM 789 C C . SER A 1 106 ? -18.729 3.755 -2.919 1.00 94.62 106 SER A C 1
ATOM 791 O O . SER A 1 106 ? -17.688 3.410 -2.354 1.00 94.62 106 SER A O 1
ATOM 793 N N . ALA A 1 107 ? -19.257 4.975 -2.795 1.00 94.94 107 ALA A N 1
ATOM 794 C CA . ALA A 1 107 ? -18.721 5.967 -1.871 1.00 94.94 107 ALA A CA 1
ATOM 795 C C . ALA A 1 107 ? -18.588 5.375 -0.448 1.00 94.94 107 ALA A C 1
ATOM 797 O O . ALA A 1 107 ? -19.488 4.642 -0.035 1.00 94.94 107 ALA A O 1
ATOM 798 N N . PRO A 1 108 ? -17.492 5.684 0.276 1.00 96.31 108 PRO A N 1
ATOM 799 C CA . PRO A 1 108 ? -16.463 6.675 -0.057 1.00 96.31 108 PRO A CA 1
ATOM 800 C C . PRO A 1 108 ? -15.284 6.122 -0.889 1.00 96.31 108 PRO A C 1
ATOM 802 O O . PRO A 1 108 ? -14.315 6.842 -1.143 1.00 96.31 108 PRO A O 1
ATOM 805 N N . TYR A 1 109 ? -15.325 4.858 -1.322 1.00 98.19 109 TYR A N 1
ATOM 806 C CA . TYR A 1 109 ? -14.275 4.257 -2.147 1.00 98.19 109 TYR A CA 1
ATOM 807 C C . TYR A 1 109 ? -14.456 4.583 -3.635 1.00 98.19 109 TYR A C 1
ATOM 809 O O . TYR A 1 109 ? -15.567 4.692 -4.148 1.00 98.19 109 TYR A O 1
ATOM 817 N N . THR A 1 110 ? -13.344 4.731 -4.354 1.00 97.00 110 THR A N 1
ATOM 818 C CA . THR A 1 110 ? -13.326 4.964 -5.804 1.00 97.00 110 THR A CA 1
ATOM 819 C C . THR A 1 110 ? -12.003 4.493 -6.400 1.00 97.00 110 THR A C 1
ATOM 821 O O . THR A 1 110 ? -11.033 4.293 -5.674 1.00 97.00 110 THR A O 1
ATOM 824 N N . ALA A 1 111 ? -11.943 4.312 -7.720 1.00 97.62 111 ALA A N 1
ATOM 825 C CA . ALA A 1 111 ? -10.689 4.063 -8.422 1.00 97.62 111 ALA A CA 1
ATOM 826 C C . ALA A 1 111 ? -10.101 5.382 -8.939 1.00 97.62 111 ALA A C 1
ATOM 828 O O . ALA A 1 111 ? -10.651 6.004 -9.850 1.00 97.62 111 ALA A O 1
ATOM 829 N N . VAL A 1 112 ? -8.962 5.789 -8.383 1.00 97.00 112 VAL A N 1
ATOM 830 C CA . VAL A 1 112 ? -8.299 7.063 -8.689 1.00 97.00 112 VAL A CA 1
ATOM 831 C C . VAL A 1 112 ? -7.128 6.844 -9.641 1.00 97.00 112 VAL A C 1
ATOM 833 O O . VAL A 1 112 ? -6.267 5.999 -9.402 1.00 97.00 112 VAL A O 1
ATOM 836 N N . CYS A 1 113 ? -7.052 7.629 -10.715 1.00 97.31 113 CYS A N 1
ATOM 837 C CA . CYS A 1 113 ? -5.817 7.741 -11.486 1.00 97.31 113 CYS A CA 1
ATOM 838 C C . CYS A 1 113 ? -4.986 8.893 -10.909 1.00 97.31 113 CYS A C 1
ATOM 840 O O . CYS A 1 113 ? -5.414 10.041 -11.037 1.00 97.31 113 CYS A O 1
ATOM 842 N N . PRO A 1 114 ? -3.819 8.638 -10.293 1.00 97.69 114 PRO A N 1
ATOM 843 C CA . PRO A 1 114 ? -2.964 9.722 -9.828 1.00 97.69 114 PRO A CA 1
ATOM 844 C C . PRO A 1 114 ? -2.329 10.440 -11.024 1.00 97.69 114 PRO A C 1
ATOM 846 O O . PRO A 1 114 ? -2.204 9.875 -12.115 1.00 97.69 114 PRO A O 1
ATOM 849 N N . GLN A 1 115 ? -1.854 11.665 -10.814 1.00 98.12 115 GLN A N 1
ATOM 850 C CA . GLN A 1 115 ? -0.952 12.318 -11.759 1.00 98.12 115 GLN A CA 1
ATOM 851 C C . GLN A 1 115 ? 0.367 11.537 -11.825 1.00 98.12 115 GLN A C 1
ATOM 853 O O . GLN A 1 115 ? 1.021 11.317 -10.808 1.00 98.12 115 GLN A O 1
ATOM 858 N N . LEU A 1 116 ? 0.764 11.108 -13.021 1.00 97.19 116 LEU A N 1
ATOM 859 C CA . LEU A 1 116 ? 1.982 10.326 -13.241 1.00 97.19 116 LEU A CA 1
ATOM 860 C C . LEU A 1 116 ? 3.044 11.225 -13.861 1.00 97.19 116 LEU A C 1
ATOM 862 O O . LEU A 1 116 ? 2.919 11.621 -15.023 1.00 97.19 116 LEU A O 1
ATOM 866 N N . LEU A 1 117 ? 4.061 11.553 -13.070 1.00 95.12 117 LEU A N 1
ATOM 867 C CA . LEU A 1 117 ? 5.043 12.585 -13.386 1.00 95.12 117 LEU A CA 1
ATOM 868 C C . LEU A 1 117 ? 6.462 12.014 -13.365 1.00 95.12 117 LEU A C 1
ATOM 870 O O . LEU A 1 117 ? 6.754 11.051 -12.651 1.00 95.12 117 LEU A O 1
ATOM 874 N N . GLN A 1 118 ? 7.349 12.647 -14.125 1.00 93.00 118 GLN A N 1
ATOM 875 C CA . GLN A 1 118 ? 8.784 12.410 -14.067 1.00 93.00 118 GLN A CA 1
ATOM 876 C C . GLN A 1 118 ? 9.470 13.683 -13.582 1.00 93.00 118 GLN A C 1
ATOM 878 O O . GLN A 1 118 ? 9.201 14.760 -14.110 1.00 93.00 118 GLN A O 1
ATOM 883 N N . ALA A 1 119 ? 10.357 13.562 -12.599 1.00 90.62 119 ALA A N 1
ATOM 884 C CA . ALA A 1 119 ? 11.237 14.660 -12.232 1.00 90.62 119 ALA A CA 1
ATOM 885 C C . ALA A 1 119 ? 12.385 14.728 -13.252 1.00 90.62 119 ALA A C 1
ATOM 887 O O . ALA A 1 119 ? 13.196 13.804 -13.325 1.00 90.62 119 ALA A O 1
ATOM 888 N N . LEU A 1 120 ? 12.408 15.786 -14.068 1.00 84.94 120 LEU A N 1
ATOM 889 C CA . LEU A 1 120 ? 13.399 15.965 -15.138 1.00 84.94 120 LEU A CA 1
ATOM 890 C C . LEU A 1 120 ? 14.681 16.643 -14.642 1.00 84.94 120 LEU A C 1
ATOM 892 O O . LEU A 1 120 ? 15.767 16.285 -15.080 1.00 84.94 120 LEU A O 1
ATOM 896 N N . GLU A 1 121 ? 14.546 17.583 -13.708 1.00 82.12 121 GLU A N 1
ATOM 897 C CA . GLU A 1 121 ? 15.643 18.446 -13.242 1.00 82.12 121 GLU A CA 1
ATOM 898 C C . GLU A 1 121 ? 16.152 18.072 -11.842 1.00 8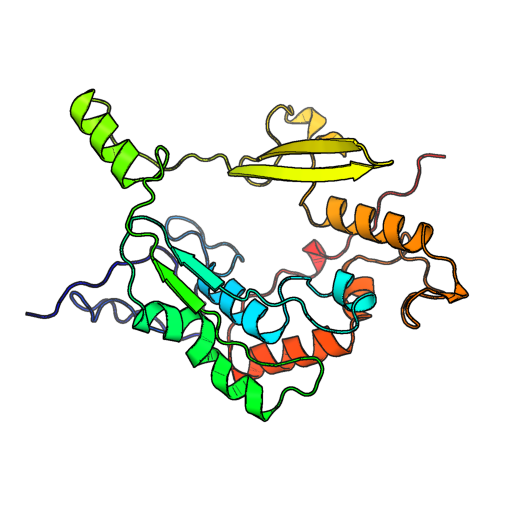2.12 121 GLU A C 1
ATOM 900 O O . GLU A 1 121 ? 17.134 18.630 -11.364 1.00 82.12 121 GLU A O 1
ATOM 905 N N . ALA A 1 122 ? 15.505 17.113 -11.171 1.00 80.81 122 ALA A N 1
ATOM 906 C CA . ALA A 1 122 ? 15.935 16.650 -9.857 1.00 80.81 122 ALA A CA 1
ATOM 907 C C . ALA A 1 122 ? 16.935 15.498 -9.999 1.00 80.81 122 ALA A C 1
ATOM 909 O O . ALA A 1 122 ? 16.572 14.369 -10.349 1.00 80.81 122 ALA A O 1
ATOM 910 N N . GLU A 1 123 ? 18.198 15.776 -9.693 1.00 79.75 123 GLU A N 1
ATOM 911 C CA . GLU A 1 123 ? 19.211 14.745 -9.537 1.00 79.75 123 GLU A CA 1
ATOM 912 C C . GLU A 1 123 ? 19.158 14.170 -8.115 1.00 79.75 123 GLU A C 1
ATOM 914 O O . GLU A 1 123 ? 19.247 14.888 -7.121 1.00 79.75 123 GLU A O 1
ATOM 919 N N . PHE A 1 124 ? 19.005 12.851 -8.010 1.00 84.94 124 PHE A N 1
ATOM 920 C CA . PHE A 1 124 ? 19.086 12.149 -6.733 1.00 84.94 124 PHE A CA 1
ATOM 921 C C . PHE A 1 124 ? 20.528 11.690 -6.550 1.00 84.94 124 PHE A C 1
ATOM 923 O O . PHE A 1 124 ? 20.927 10.727 -7.198 1.00 84.94 124 PHE A O 1
ATOM 930 N N . VAL A 1 125 ? 21.293 12.363 -5.688 1.00 87.00 125 VAL A N 1
ATOM 931 C CA . VAL A 1 125 ? 22.738 12.114 -5.502 1.00 87.00 125 VAL A CA 1
ATOM 932 C C . VAL A 1 125 ? 23.061 10.661 -5.129 1.00 87.00 125 VAL A C 1
ATOM 934 O O . VAL A 1 125 ? 24.018 10.092 -5.644 1.00 87.00 125 VAL A O 1
ATOM 937 N N . ASP A 1 126 ? 22.195 10.021 -4.339 1.00 86.56 126 ASP A N 1
ATOM 938 C CA . ASP A 1 126 ? 22.290 8.597 -3.974 1.00 86.56 126 ASP A CA 1
ATOM 939 C C . ASP A 1 126 ? 21.539 7.669 -4.953 1.00 86.56 126 ASP A C 1
ATOM 941 O O . ASP A 1 126 ? 21.374 6.466 -4.730 1.00 86.56 126 ASP A O 1
ATOM 945 N N . GLY A 1 127 ? 21.024 8.230 -6.046 1.00 86.50 127 GLY A N 1
ATOM 946 C CA . GLY A 1 127 ? 20.355 7.514 -7.118 1.00 86.50 127 GLY A CA 1
ATOM 947 C C . GLY A 1 127 ? 21.343 6.718 -7.963 1.00 86.50 127 GLY A C 1
ATOM 948 O O . GLY A 1 127 ? 22.497 7.096 -8.148 1.00 86.50 127 GLY A O 1
ATOM 949 N N . ARG A 1 128 ? 20.866 5.609 -8.540 1.00 85.38 128 ARG A N 1
ATOM 950 C CA . ARG A 1 128 ? 21.703 4.650 -9.277 1.00 85.38 128 ARG A CA 1
ATOM 951 C C . ARG A 1 128 ? 22.622 5.305 -10.315 1.00 85.38 128 ARG A C 1
ATOM 953 O O . ARG A 1 128 ? 23.801 4.989 -10.333 1.00 85.38 128 ARG A O 1
ATOM 960 N N . ALA A 1 129 ? 22.090 6.199 -11.150 1.00 85.44 129 ALA A N 1
ATOM 961 C CA . ALA A 1 129 ? 22.864 6.831 -12.219 1.00 85.44 129 ALA A CA 1
ATOM 962 C C . ALA A 1 129 ? 24.002 7.714 -11.677 1.00 85.44 129 ALA A C 1
ATOM 964 O O . ALA A 1 129 ? 25.082 7.747 -12.257 1.00 85.44 129 ALA A O 1
ATOM 965 N N . CYS A 1 130 ? 23.769 8.413 -10.565 1.00 88.50 130 CYS A N 1
ATOM 966 C CA . CYS A 1 130 ? 24.765 9.262 -9.913 1.00 88.50 130 CYS A CA 1
ATOM 967 C C . CYS A 1 130 ? 25.853 8.414 -9.250 1.00 88.50 130 CYS A C 1
ATOM 969 O O . CYS A 1 130 ? 27.037 8.678 -9.436 1.00 88.50 130 CYS A O 1
ATOM 971 N N . VAL A 1 131 ? 25.454 7.342 -8.558 1.00 90.06 131 VAL A N 1
ATOM 972 C CA .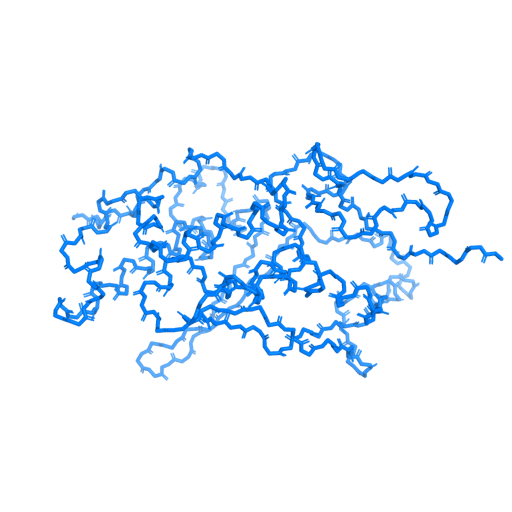 VAL A 1 131 ? 26.383 6.400 -7.921 1.00 90.06 131 VAL A CA 1
ATOM 973 C C . VAL A 1 131 ? 27.217 5.638 -8.958 1.00 90.06 131 VAL A C 1
ATOM 975 O O . VAL A 1 131 ? 28.407 5.441 -8.742 1.00 90.06 131 VAL A O 1
ATOM 978 N N . GLU A 1 132 ? 26.633 5.239 -10.094 1.00 90.62 132 GLU A N 1
ATOM 979 C CA . GLU A 1 132 ? 27.368 4.616 -11.208 1.00 90.62 132 GLU A CA 1
ATOM 980 C C . GLU A 1 132 ? 28.398 5.588 -11.807 1.00 90.62 132 GLU A C 1
ATOM 982 O O . GLU A 1 132 ? 29.566 5.220 -11.912 1.00 90.62 132 GLU A O 1
ATOM 987 N N . ARG A 1 133 ? 28.025 6.850 -12.076 1.00 90.56 133 ARG A N 1
ATOM 988 C CA . ARG A 1 133 ? 28.978 7.880 -12.540 1.00 90.56 133 ARG A CA 1
ATOM 989 C C . ARG A 1 133 ? 30.113 8.135 -11.549 1.00 90.56 133 ARG A C 1
ATOM 991 O O . ARG A 1 133 ? 31.262 8.283 -11.953 1.00 90.56 133 ARG A O 1
ATOM 998 N N . LEU A 1 134 ? 29.797 8.208 -10.255 1.00 90.88 134 LEU A N 1
ATOM 999 C CA . LEU A 1 134 ? 30.801 8.401 -9.211 1.00 90.88 134 LEU A CA 1
ATOM 1000 C C . LEU A 1 134 ? 31.743 7.196 -9.117 1.00 90.88 134 LEU A C 1
ATOM 1002 O O . LEU A 1 134 ? 32.946 7.366 -8.935 1.00 90.88 134 LEU A O 1
ATOM 1006 N N . ALA A 1 135 ? 31.216 5.979 -9.248 1.00 91.31 135 ALA A N 1
ATOM 1007 C CA . ALA A 1 135 ? 32.038 4.779 -9.242 1.00 91.31 135 ALA A CA 1
ATOM 1008 C C . ALA A 1 135 ? 32.991 4.740 -10.445 1.00 91.31 135 ALA A C 1
ATOM 1010 O O . ALA A 1 135 ? 34.167 4.426 -10.277 1.00 91.31 135 ALA A O 1
ATOM 1011 N N . GLU A 1 136 ? 32.517 5.130 -11.631 1.00 91.00 136 GLU A N 1
ATOM 1012 C CA . GLU A 1 136 ? 33.346 5.262 -12.833 1.00 91.00 136 GLU A CA 1
ATOM 1013 C C . GLU A 1 136 ? 34.464 6.299 -12.644 1.00 91.00 136 GLU A C 1
ATOM 1015 O O . GLU A 1 136 ? 35.625 6.004 -12.928 1.00 91.00 136 GLU A O 1
ATOM 1020 N N . SER A 1 137 ? 34.153 7.485 -12.106 1.00 91.62 137 SER A N 1
ATOM 1021 C CA . SER A 1 137 ? 35.150 8.549 -11.913 1.00 91.62 137 SER A CA 1
ATOM 1022 C C . SER A 1 137 ? 36.178 8.242 -10.822 1.00 91.62 137 SER A C 1
ATOM 1024 O O . SER A 1 137 ? 37.310 8.716 -10.889 1.00 91.62 137 SER A O 1
ATOM 1026 N N . THR A 1 138 ? 35.812 7.429 -9.831 1.00 91.94 138 THR A N 1
ATOM 1027 C CA . THR A 1 138 ? 36.693 7.042 -8.717 1.00 91.94 138 THR A CA 1
ATOM 1028 C C . THR A 1 138 ? 37.375 5.691 -8.922 1.00 91.94 138 THR A C 1
ATOM 1030 O O . THR A 1 138 ? 38.091 5.233 -8.033 1.00 91.94 138 THR A O 1
ATOM 1033 N N . SER A 1 139 ? 37.175 5.037 -10.076 1.00 87.00 139 SER A N 1
ATOM 1034 C CA . SER A 1 139 ? 37.593 3.643 -10.307 1.00 87.00 139 SER A CA 1
ATOM 1035 C C . SER A 1 139 ? 37.111 2.685 -9.205 1.00 87.00 139 SER A C 1
ATOM 1037 O O . SER A 1 139 ? 37.760 1.680 -8.902 1.00 87.00 139 SER A O 1
ATOM 1039 N N . ALA A 1 140 ? 35.974 2.999 -8.576 1.00 82.31 140 ALA A N 1
ATOM 1040 C CA . ALA A 1 140 ? 35.357 2.124 -7.599 1.00 82.31 140 ALA A CA 1
ATOM 1041 C C . ALA A 1 140 ? 34.798 0.880 -8.299 1.00 82.31 140 ALA A C 1
ATOM 1043 O O . ALA A 1 140 ? 34.430 0.891 -9.474 1.00 82.31 140 ALA A O 1
ATOM 1044 N N . GLY A 1 141 ? 34.742 -0.225 -7.556 1.00 84.94 141 GLY A N 1
ATOM 1045 C CA . GLY A 1 141 ? 34.232 -1.490 -8.070 1.00 84.94 141 GLY A CA 1
ATOM 1046 C C . GLY A 1 141 ? 32.750 -1.444 -8.458 1.00 84.94 141 GLY A C 1
ATOM 1047 O O . GLY A 1 141 ? 32.064 -0.425 -8.405 1.00 84.94 141 GLY A O 1
ATOM 1048 N N . ARG A 1 142 ? 32.222 -2.614 -8.820 1.00 88.06 142 ARG A N 1
ATOM 1049 C CA . ARG A 1 142 ? 30.823 -2.784 -9.224 1.00 88.06 142 ARG A CA 1
ATOM 1050 C C . ARG A 1 142 ? 29.846 -2.201 -8.192 1.00 88.06 142 ARG A C 1
ATOM 1052 O O . ARG A 1 142 ? 29.776 -2.678 -7.061 1.00 88.06 142 ARG A O 1
ATOM 1059 N N . VAL A 1 143 ? 28.995 -1.279 -8.641 1.00 89.31 143 VAL A N 1
ATOM 1060 C CA . VAL A 1 143 ? 27.888 -0.735 -7.843 1.00 89.31 143 VAL A CA 1
ATOM 1061 C C . VAL A 1 143 ? 26.843 -1.817 -7.559 1.00 89.31 143 VAL A C 1
ATOM 1063 O O . VAL A 1 143 ? 26.378 -2.526 -8.459 1.00 89.31 143 VAL A O 1
ATOM 1066 N N . VAL A 1 144 ? 26.450 -1.935 -6.291 1.00 87.75 144 VAL A N 1
ATOM 1067 C CA . VAL A 1 144 ? 25.412 -2.860 -5.821 1.00 87.75 144 VAL A CA 1
ATOM 1068 C C . VAL A 1 144 ? 24.411 -2.131 -4.921 1.00 87.75 144 VAL A C 1
ATOM 1070 O O . VAL A 1 144 ? 24.788 -1.190 -4.225 1.00 87.75 144 VAL A O 1
ATOM 1073 N N . PRO A 1 145 ? 23.126 -2.532 -4.915 1.00 87.75 145 PRO A N 1
ATOM 1074 C CA . PRO A 1 145 ? 22.144 -1.937 -4.016 1.00 87.75 145 PRO A CA 1
ATOM 1075 C C . PRO A 1 145 ? 22.475 -2.253 -2.552 1.00 87.75 145 PRO A C 1
ATOM 1077 O O . PRO A 1 145 ? 22.855 -3.380 -2.228 1.00 87.75 145 PRO A O 1
ATOM 1080 N N . SER A 1 146 ? 22.268 -1.275 -1.666 1.00 89.50 146 SER A N 1
ATOM 1081 C CA . SER A 1 146 ? 22.403 -1.468 -0.219 1.00 89.50 146 SER A CA 1
ATOM 1082 C C . SER A 1 146 ? 21.419 -2.522 0.298 1.00 89.50 146 SER A C 1
ATOM 1084 O O . SER A 1 146 ? 20.268 -2.597 -0.138 1.00 89.50 146 SER A O 1
ATOM 1086 N N . SER A 1 147 ? 21.861 -3.328 1.266 1.00 90.00 147 SER A N 1
ATOM 1087 C CA . SER A 1 147 ? 21.000 -4.269 1.993 1.00 90.00 147 SER A CA 1
ATOM 1088 C C . SER A 1 147 ? 20.161 -3.600 3.088 1.00 90.00 147 SER A C 1
ATOM 1090 O O . SER A 1 147 ? 19.302 -4.257 3.680 1.00 90.00 147 SER A O 1
ATOM 1092 N N . ALA A 1 148 ? 20.436 -2.330 3.396 1.00 93.62 148 ALA A N 1
ATOM 1093 C CA . ALA A 1 148 ? 19.725 -1.556 4.401 1.00 93.62 148 ALA A CA 1
ATOM 1094 C C . ALA A 1 148 ? 18.603 -0.718 3.776 1.00 93.62 148 ALA A C 1
ATOM 1096 O O . ALA A 1 148 ? 18.726 -0.205 2.665 1.00 93.62 148 ALA A O 1
ATOM 1097 N N . ALA A 1 149 ? 17.518 -0.554 4.524 1.00 93.38 149 ALA A N 1
ATOM 1098 C CA . ALA A 1 149 ? 16.462 0.406 4.251 1.00 93.38 149 ALA A CA 1
ATOM 1099 C C . ALA A 1 149 ? 16.490 1.496 5.324 1.00 93.38 149 ALA A C 1
ATOM 1101 O O . ALA A 1 149 ? 16.483 1.186 6.516 1.00 93.38 149 ALA A O 1
ATOM 1102 N N . LEU A 1 150 ? 16.508 2.755 4.892 1.00 94.12 150 LEU A N 1
ATOM 1103 C CA . LEU A 1 150 ? 16.363 3.920 5.758 1.00 94.12 150 LEU A CA 1
ATOM 1104 C C . LEU A 1 150 ? 14.893 4.330 5.789 1.00 94.12 150 LEU A C 1
ATOM 1106 O O . LEU A 1 150 ? 14.241 4.422 4.749 1.00 94.12 150 LEU A O 1
ATOM 1110 N N . ILE A 1 151 ? 14.369 4.550 6.985 1.00 95.06 151 ILE A N 1
ATOM 1111 C CA . ILE A 1 151 ? 13.003 5.000 7.229 1.00 95.06 151 ILE A CA 1
ATOM 1112 C C . ILE A 1 151 ? 13.109 6.227 8.118 1.00 95.06 151 ILE A C 1
ATOM 1114 O O . ILE A 1 151 ? 13.788 6.182 9.139 1.00 95.06 151 ILE A O 1
ATOM 1118 N N . TRP A 1 152 ? 12.431 7.304 7.743 1.00 95.12 152 TRP A N 1
ATOM 1119 C CA . TRP A 1 152 ? 12.385 8.534 8.519 1.00 95.12 152 TRP A CA 1
ATOM 1120 C C . TRP A 1 152 ? 10.966 9.096 8.514 1.00 95.12 152 TRP A C 1
ATOM 1122 O O . TRP A 1 152 ? 10.271 9.009 7.500 1.00 95.12 152 TRP A O 1
ATOM 1132 N N . TYR A 1 153 ? 10.526 9.633 9.647 1.00 93.38 153 TYR A N 1
ATOM 1133 C CA . TYR A 1 153 ? 9.228 10.289 9.787 1.00 93.38 153 TYR A CA 1
ATOM 1134 C C . TYR A 1 153 ? 9.252 11.293 10.939 1.00 93.38 153 TYR A C 1
ATOM 1136 O O . TYR A 1 153 ? 10.013 11.143 11.896 1.00 93.38 153 TYR A O 1
ATOM 1144 N N . THR A 1 154 ? 8.393 12.305 10.875 1.00 93.00 154 THR A N 1
ATOM 1145 C CA . THR A 1 154 ? 8.217 13.264 11.967 1.00 93.00 154 THR A CA 1
ATOM 1146 C C . THR A 1 154 ? 7.025 12.896 12.836 1.00 93.00 154 THR A C 1
ATOM 1148 O O . THR A 1 154 ? 6.028 12.347 12.367 1.00 93.00 154 THR A O 1
ATOM 1151 N N . THR A 1 155 ? 7.127 13.214 14.119 1.00 86.56 155 THR A N 1
ATOM 1152 C CA . THR A 1 155 ? 6.001 13.235 15.052 1.00 86.56 155 THR A CA 1
ATOM 1153 C C . THR A 1 155 ? 5.885 14.634 15.630 1.00 86.56 155 THR A C 1
ATOM 1155 O O . THR A 1 155 ? 6.893 15.313 15.815 1.00 86.56 155 THR A O 1
ATOM 1158 N N . SER A 1 156 ? 4.660 15.082 15.891 1.00 85.44 156 SER A N 1
ATOM 1159 C CA . SER A 1 156 ? 4.426 16.310 16.643 1.00 85.44 156 SER A CA 1
ATOM 1160 C C . SER A 1 156 ? 3.773 15.937 17.963 1.00 85.44 156 SER A C 1
ATOM 1162 O O . SER A 1 156 ? 2.647 15.442 17.979 1.00 85.44 156 SER A O 1
ATOM 1164 N N . GLU A 1 157 ? 4.498 16.132 19.060 1.00 76.00 157 GLU A N 1
ATOM 1165 C CA . GLU A 1 157 ? 3.972 15.972 20.414 1.00 76.00 157 GLU A CA 1
ATOM 1166 C C . GLU A 1 157 ? 4.075 17.317 21.124 1.00 76.00 157 GLU A C 1
ATOM 1168 O O . GLU A 1 157 ? 5.130 17.951 21.136 1.00 76.00 157 GLU A O 1
ATOM 1173 N N . THR A 1 158 ? 2.963 17.794 21.689 1.00 79.19 158 THR A N 1
ATOM 1174 C CA . THR A 1 158 ? 2.913 19.066 22.438 1.00 79.19 158 THR A CA 1
ATOM 1175 C C . THR A 1 158 ? 3.464 20.284 21.671 1.00 79.19 158 THR A C 1
ATOM 1177 O O . THR A 1 158 ? 4.041 21.188 22.262 1.00 79.19 158 THR A O 1
ATOM 1180 N N . GLY A 1 159 ? 3.311 20.316 20.340 1.00 81.81 159 GLY A N 1
ATOM 1181 C CA . GLY A 1 159 ? 3.822 21.399 19.486 1.00 81.81 159 GLY A CA 1
ATOM 1182 C C . GLY A 1 159 ? 5.307 21.294 19.113 1.00 81.81 159 GLY A C 1
ATOM 1183 O O . GLY A 1 159 ? 5.785 22.095 18.313 1.00 81.81 159 GLY A O 1
ATOM 1184 N N . VAL A 1 160 ? 6.034 20.290 19.614 1.00 86.31 160 VAL A N 1
ATOM 1185 C CA . VAL A 1 160 ? 7.432 20.028 19.244 1.00 86.31 160 VAL A CA 1
ATOM 1186 C C . VAL A 1 160 ? 7.473 18.990 18.128 1.00 86.31 160 VAL A C 1
ATOM 1188 O O . VAL A 1 160 ? 6.894 17.910 18.249 1.00 86.31 160 VAL A O 1
ATOM 1191 N N . THR A 1 161 ? 8.153 19.318 17.027 1.00 88.25 161 THR A N 1
ATOM 1192 C CA . THR A 1 161 ? 8.372 18.380 15.918 1.00 88.25 161 THR A CA 1
ATOM 1193 C C . THR A 1 161 ? 9.652 17.589 16.158 1.00 88.25 161 THR A C 1
ATOM 1195 O O . THR A 1 161 ? 10.743 18.155 16.166 1.00 88.25 161 THR A O 1
ATOM 1198 N N . CYS A 1 162 ? 9.518 16.276 16.308 1.00 89.00 162 CYS A N 1
ATOM 1199 C CA . CYS A 1 162 ? 10.623 15.350 16.520 1.00 89.00 162 CYS A CA 1
ATOM 1200 C C . CYS A 1 162 ? 10.841 14.495 15.267 1.00 89.00 162 CYS A C 1
ATOM 1202 O O . CYS A 1 162 ? 9.900 13.906 14.731 1.00 89.00 162 CYS A O 1
ATOM 1204 N N . GLY A 1 163 ? 12.086 14.414 14.795 1.00 90.94 163 GLY A N 1
ATOM 1205 C CA . GLY A 1 163 ? 12.480 13.505 13.720 1.00 90.94 163 GLY A CA 1
ATOM 1206 C C . GLY A 1 163 ? 12.784 12.111 14.266 1.00 90.94 163 GLY A C 1
ATOM 1207 O O . GLY A 1 163 ? 13.572 11.967 15.196 1.00 90.94 163 GLY A O 1
ATOM 1208 N N . ASN A 1 164 ? 12.189 11.083 13.670 1.00 91.25 164 ASN A N 1
ATOM 1209 C CA . ASN A 1 164 ? 12.408 9.683 14.016 1.00 91.25 164 ASN A CA 1
ATOM 1210 C C . ASN A 1 164 ? 13.048 8.960 12.836 1.00 91.25 164 ASN A C 1
ATOM 1212 O O . ASN A 1 164 ? 12.699 9.229 11.686 1.00 91.25 164 ASN A O 1
ATOM 1216 N N . GLN A 1 165 ? 13.944 8.012 13.113 1.00 93.62 165 GLN A N 1
ATOM 1217 C CA . GLN A 1 165 ? 14.579 7.215 12.070 1.00 93.62 165 GLN A CA 1
ATOM 1218 C C . GLN A 1 165 ? 14.804 5.759 12.469 1.00 93.62 165 GLN A C 1
ATOM 1220 O O .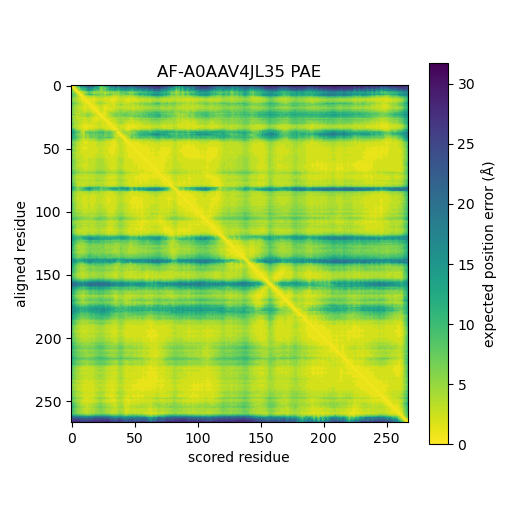 GLN A 1 165 ? 15.156 5.450 13.608 1.00 93.62 165 GLN A O 1
ATOM 1225 N N . ASP A 1 166 ? 14.679 4.885 11.477 1.00 92.88 166 ASP A N 1
ATOM 1226 C CA . ASP A 1 166 ? 14.972 3.463 11.543 1.00 92.88 166 ASP A CA 1
ATOM 1227 C C . ASP A 1 166 ? 15.903 3.082 10.390 1.00 92.88 166 ASP A C 1
ATOM 1229 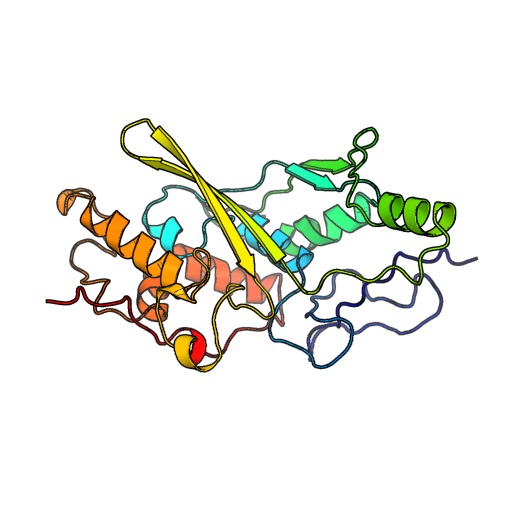O O . ASP A 1 166 ? 15.607 3.330 9.221 1.00 92.88 166 ASP A O 1
ATOM 1233 N N . VAL A 1 167 ? 17.001 2.400 10.713 1.00 94.88 167 VAL A N 1
ATOM 1234 C CA . VAL A 1 167 ? 17.805 1.675 9.723 1.00 94.88 167 VAL A CA 1
ATOM 1235 C C . VAL A 1 167 ? 17.477 0.200 9.860 1.00 94.88 167 VAL A C 1
ATOM 1237 O O . VAL A 1 167 ? 17.649 -0.377 10.934 1.00 94.88 167 VAL A O 1
ATOM 1240 N N . VAL A 1 168 ? 16.966 -0.415 8.796 1.00 93.62 168 VAL A N 1
ATOM 1241 C CA . VAL A 1 168 ? 16.442 -1.783 8.823 1.00 93.62 168 VAL A CA 1
ATOM 1242 C C . VAL A 1 168 ? 17.198 -2.668 7.844 1.00 93.62 168 VAL A C 1
ATOM 1244 O O . VAL A 1 168 ? 17.288 -2.364 6.660 1.00 93.62 168 VAL A O 1
ATOM 1247 N N . VAL A 1 169 ? 17.676 -3.818 8.317 1.00 90.19 169 VAL A N 1
ATOM 1248 C CA . VAL A 1 169 ? 18.311 -4.860 7.499 1.00 90.19 169 VAL A CA 1
ATOM 1249 C C . VAL A 1 169 ? 17.538 -6.158 7.698 1.00 90.19 169 VAL A C 1
ATOM 1251 O O . VAL A 1 169 ? 17.292 -6.576 8.829 1.00 90.19 169 VAL A O 1
ATOM 1254 N N . ASN A 1 170 ? 17.109 -6.798 6.606 1.00 84.50 170 ASN A N 1
ATOM 1255 C CA . ASN A 1 170 ? 16.301 -8.029 6.645 1.00 84.50 170 ASN A CA 1
ATOM 1256 C C . ASN A 1 170 ? 15.057 -7.926 7.556 1.00 84.50 170 ASN A C 1
ATOM 1258 O O . ASN A 1 170 ? 14.692 -8.873 8.252 1.00 84.50 170 ASN A O 1
ATOM 1262 N N . GLY A 1 171 ? 14.411 -6.755 7.570 1.00 81.31 171 GLY A N 1
ATOM 1263 C CA . GLY A 1 171 ? 13.208 -6.497 8.367 1.00 81.31 171 GLY A CA 1
ATOM 1264 C C . GLY A 1 171 ? 13.451 -6.259 9.862 1.00 81.31 171 GLY A C 1
ATOM 1265 O O . GLY A 1 171 ? 12.484 -6.219 10.619 1.00 81.31 171 GLY A O 1
ATOM 1266 N N . ARG A 1 172 ? 14.708 -6.100 10.299 1.00 85.12 172 ARG A N 1
ATOM 1267 C CA . ARG A 1 172 ? 15.086 -5.844 11.699 1.00 85.12 172 ARG A CA 1
ATOM 1268 C C . ARG A 1 172 ? 15.855 -4.539 11.837 1.00 85.12 172 ARG A C 1
ATOM 1270 O O . ARG A 1 172 ? 16.652 -4.215 10.959 1.00 85.12 172 ARG A O 1
ATOM 1277 N N . ARG A 1 173 ? 15.642 -3.818 12.939 1.00 90.75 173 ARG A N 1
ATOM 1278 C CA . ARG A 1 173 ? 16.384 -2.589 13.231 1.00 90.75 173 ARG A CA 1
ATOM 1279 C C . ARG A 1 173 ? 17.869 -2.913 13.434 1.00 90.75 173 ARG A C 1
ATOM 1281 O O . ARG A 1 173 ? 18.212 -3.880 14.116 1.00 90.75 173 ARG A O 1
ATOM 1288 N N . GLN A 1 174 ? 18.744 -2.138 12.805 1.00 90.50 174 GLN A N 1
ATOM 1289 C CA . GLN A 1 174 ? 20.190 -2.274 12.946 1.00 90.50 174 GLN A CA 1
ATOM 1290 C C . GLN A 1 174 ? 20.632 -1.847 14.356 1.00 90.50 174 GLN A C 1
ATOM 1292 O O . GLN A 1 174 ? 19.980 -1.022 14.992 1.00 90.50 174 GLN A O 1
ATOM 1297 N N . GLY A 1 175 ? 21.732 -2.426 14.849 1.00 87.00 175 GLY A N 1
ATOM 1298 C CA . GLY A 1 175 ? 22.293 -2.116 16.172 1.00 87.00 175 GLY A CA 1
ATOM 1299 C C . GLY A 1 175 ? 21.889 -3.081 17.293 1.00 87.00 175 GLY A C 1
ATOM 1300 O O . GLY A 1 175 ? 22.307 -2.891 18.429 1.00 87.00 175 GLY A O 1
ATOM 1301 N N . PHE A 1 176 ? 21.126 -4.137 16.989 1.00 84.81 176 PHE A N 1
ATOM 1302 C CA . PHE A 1 176 ? 20.737 -5.164 17.962 1.00 84.81 176 PHE A CA 1
ATOM 1303 C C . PHE A 1 176 ? 21.503 -6.475 17.757 1.00 84.81 176 PHE A C 1
ATOM 1305 O O . PHE A 1 176 ? 21.670 -6.962 16.637 1.00 84.81 176 PHE A O 1
ATOM 1312 N N . THR A 1 177 ? 21.947 -7.072 18.863 1.00 83.38 177 THR A N 1
ATOM 1313 C CA . THR A 1 177 ? 22.592 -8.393 18.885 1.00 83.38 177 THR A CA 1
ATOM 1314 C C . THR A 1 177 ? 21.570 -9.511 18.680 1.00 83.38 177 THR A C 1
ATOM 1316 O O . THR A 1 177 ? 20.393 -9.352 19.000 1.00 83.38 177 THR A O 1
ATOM 1319 N N . LYS A 1 178 ? 22.017 -10.700 18.239 1.00 82.31 178 LYS A N 1
ATOM 1320 C CA . LYS A 1 178 ? 21.143 -11.886 18.097 1.00 82.31 178 LYS A CA 1
ATOM 1321 C C . LYS A 1 178 ? 20.364 -12.205 19.380 1.00 82.31 178 LYS A C 1
ATOM 1323 O O . LYS A 1 178 ? 19.198 -12.579 19.306 1.00 82.31 178 LYS A O 1
ATOM 1328 N N . THR A 1 179 ? 20.989 -12.011 20.540 1.00 85.25 179 THR A N 1
ATOM 1329 C CA . THR A 1 179 ? 20.390 -12.270 21.856 1.00 85.25 179 THR A CA 1
ATOM 1330 C C . THR A 1 179 ? 19.330 -11.248 22.250 1.00 85.25 179 THR A C 1
ATOM 1332 O O . THR A 1 179 ? 18.453 -11.576 23.036 1.00 85.25 179 THR A O 1
ATOM 1335 N N . SER A 1 180 ? 19.353 -10.033 21.696 1.00 85.12 180 SER A N 1
ATOM 1336 C CA . SER A 1 180 ? 18.391 -8.969 22.018 1.00 85.12 180 SER A CA 1
ATOM 1337 C C . SER A 1 180 ? 17.260 -8.825 20.995 1.00 85.12 180 SER A C 1
ATOM 1339 O O . SER A 1 180 ? 16.370 -8.002 21.189 1.00 85.12 180 SER A O 1
ATOM 1341 N N . LEU A 1 181 ? 17.228 -9.658 19.948 1.00 81.38 181 LEU A N 1
ATOM 1342 C CA . LEU A 1 181 ? 16.233 -9.574 18.869 1.00 81.38 181 LEU A CA 1
ATOM 1343 C C . LEU A 1 181 ? 14.781 -9.786 19.313 1.00 81.38 181 LEU A C 1
ATOM 1345 O O . LEU A 1 181 ? 13.868 -9.324 18.636 1.00 81.38 181 LEU A O 1
ATOM 1349 N N . HIS A 1 182 ? 14.558 -10.494 20.419 1.00 83.19 182 HIS A N 1
ATOM 1350 C CA . HIS A 1 182 ? 13.217 -10.725 20.959 1.00 83.19 182 HIS A CA 1
ATOM 1351 C C . HIS A 1 182 ? 12.649 -9.488 21.675 1.00 83.19 182 HIS A C 1
ATOM 1353 O O . HIS A 1 182 ? 11.447 -9.424 21.937 1.00 83.19 182 HIS A O 1
ATOM 1359 N N . LYS A 1 183 ? 13.496 -8.501 21.997 1.00 84.94 183 LYS A N 1
ATOM 1360 C CA . LYS A 1 183 ? 13.100 -7.299 22.730 1.00 84.94 183 LYS A CA 1
ATOM 1361 C C . LYS A 1 183 ? 12.281 -6.360 21.846 1.00 84.94 183 LYS A C 1
ATOM 1363 O O . LYS A 1 183 ? 12.516 -6.242 20.644 1.00 84.94 183 LYS A O 1
ATOM 1368 N N . VAL A 1 184 ? 11.344 -5.635 22.455 1.00 85.62 184 VAL A N 1
ATOM 1369 C CA . VAL A 1 184 ? 10.467 -4.682 21.749 1.00 85.62 184 VAL A CA 1
ATOM 1370 C C . VAL A 1 184 ? 11.278 -3.582 21.055 1.00 85.62 184 VAL A C 1
ATOM 1372 O O . VAL A 1 184 ? 10.948 -3.201 19.939 1.00 85.62 184 VAL A O 1
ATOM 1375 N N . GLN A 1 185 ? 12.385 -3.145 21.657 1.00 86.44 185 GLN A N 1
ATOM 1376 C CA . GLN A 1 185 ? 13.265 -2.098 21.129 1.00 86.44 185 GLN A CA 1
ATOM 1377 C C . GLN A 1 185 ? 13.935 -2.479 19.795 1.00 86.44 185 GLN A C 1
ATOM 1379 O O . GLN A 1 185 ? 14.294 -1.592 19.022 1.00 86.44 185 GLN A O 1
ATOM 1384 N N . ALA A 1 186 ? 14.074 -3.780 19.507 1.00 87.88 186 ALA A N 1
ATOM 1385 C CA . ALA A 1 186 ? 14.649 -4.283 18.257 1.00 87.88 186 ALA A CA 1
ATOM 1386 C C . ALA A 1 186 ? 13.663 -4.237 17.073 1.00 87.88 186 ALA A C 1
ATOM 1388 O O . ALA A 1 186 ? 14.050 -4.462 15.919 1.00 87.88 186 ALA A O 1
ATOM 1389 N N . ARG A 1 187 ? 12.376 -3.971 17.339 1.00 90.19 187 ARG A N 1
ATOM 1390 C CA . ARG A 1 187 ? 11.342 -3.838 16.310 1.00 90.19 187 ARG A CA 1
ATOM 1391 C C . ARG A 1 187 ? 11.517 -2.508 15.582 1.00 90.19 187 ARG A C 1
ATOM 1393 O O . ARG A 1 187 ? 11.809 -1.489 16.198 1.00 90.19 187 ARG A O 1
ATOM 1400 N N . SER A 1 188 ? 11.282 -2.512 14.273 1.00 91.94 188 SER A N 1
ATOM 1401 C CA . SER A 1 188 ? 11.093 -1.255 13.546 1.00 91.94 188 SER A CA 1
ATOM 1402 C C . SER A 1 188 ? 9.799 -0.578 14.007 1.00 91.94 188 SER A C 1
ATOM 1404 O O . SER A 1 188 ? 8.786 -1.250 14.234 1.00 91.94 188 SER A O 1
ATOM 1406 N N . ALA A 1 189 ? 9.809 0.745 14.109 1.00 91.06 189 ALA A N 1
ATOM 1407 C CA . ALA A 1 189 ? 8.656 1.556 14.473 1.00 91.06 189 ALA A CA 1
ATOM 1408 C C . ALA A 1 189 ? 7.502 1.448 13.461 1.00 91.06 189 ALA A C 1
ATOM 1410 O O . ALA A 1 189 ? 6.341 1.592 13.830 1.00 91.06 189 ALA A O 1
ATOM 1411 N N . VAL A 1 190 ? 7.797 1.094 12.205 1.00 92.81 190 VAL A N 1
ATOM 1412 C CA . VAL A 1 190 ? 6.788 0.901 11.147 1.00 92.81 190 VAL A CA 1
ATOM 1413 C C . VAL A 1 190 ? 6.421 -0.570 10.917 1.00 92.81 190 VAL A C 1
ATOM 1415 O O . VAL A 1 190 ? 5.746 -0.908 9.941 1.00 92.81 190 VAL A O 1
ATOM 1418 N N . CYS A 1 191 ? 6.862 -1.484 11.788 1.00 93.69 191 CYS A N 1
ATOM 1419 C CA . CYS A 1 191 ? 6.425 -2.876 11.708 1.00 93.69 191 CYS A CA 1
ATOM 1420 C C . CYS A 1 191 ? 4.968 -3.026 12.186 1.00 93.69 191 CYS A C 1
ATOM 1422 O O . CYS A 1 191 ? 4.463 -2.204 12.948 1.00 93.69 191 CYS A O 1
ATOM 1424 N N . SER A 1 192 ? 4.278 -4.092 11.762 1.00 94.81 192 SER A N 1
ATOM 1425 C CA . SER A 1 192 ? 2.846 -4.272 12.057 1.00 94.81 192 SER A CA 1
ATOM 1426 C C . SER A 1 192 ? 2.522 -4.272 13.554 1.00 94.81 192 SER A C 1
ATOM 1428 O O . SER A 1 192 ? 1.482 -3.744 13.925 1.00 94.81 192 SER A O 1
ATOM 1430 N N . ALA A 1 193 ? 3.407 -4.806 14.402 1.00 94.06 193 ALA A N 1
ATOM 1431 C CA . ALA A 1 193 ? 3.223 -4.787 15.852 1.00 94.06 193 ALA A CA 1
ATOM 1432 C C . ALA A 1 193 ? 3.331 -3.366 16.432 1.00 94.06 193 ALA A C 1
ATOM 1434 O O . ALA A 1 193 ? 2.479 -2.967 17.217 1.00 94.06 193 ALA A O 1
ATOM 1435 N N . SER A 1 194 ? 4.330 -2.588 16.004 1.00 94.00 194 SER A N 1
ATOM 1436 C CA . SER A 1 194 ? 4.521 -1.199 16.447 1.00 94.00 194 SER A CA 1
ATOM 1437 C C . SER A 1 194 ? 3.384 -0.284 15.977 1.00 94.00 194 SER A C 1
ATOM 1439 O O . SER A 1 194 ? 2.879 0.525 16.748 1.00 94.00 194 SER A O 1
ATOM 1441 N N . LEU A 1 195 ? 2.914 -0.455 14.736 1.00 95.75 195 LEU A N 1
ATOM 1442 C CA . LEU A 1 195 ? 1.767 0.299 14.217 1.00 95.75 195 LEU A CA 1
ATOM 1443 C C . LEU A 1 195 ? 0.449 -0.097 14.895 1.00 95.75 195 LEU A C 1
ATOM 1445 O O . LEU A 1 195 ? -0.423 0.750 15.068 1.00 95.75 195 LEU A O 1
ATOM 1449 N N . PHE A 1 196 ? 0.288 -1.365 15.286 1.00 97.44 196 PHE A N 1
ATOM 1450 C CA . PHE A 1 196 ? -0.890 -1.794 16.039 1.00 97.44 196 PHE A CA 1
ATOM 1451 C C . PHE A 1 196 ? -0.887 -1.240 17.467 1.00 97.44 196 PHE A C 1
ATOM 1453 O O . PHE A 1 196 ? -1.919 -0.783 17.940 1.00 97.44 196 PHE A O 1
ATOM 1460 N N . GLU A 1 197 ? 0.278 -1.189 18.112 1.00 95.44 197 GLU A N 1
ATOM 1461 C CA . GLU A 1 197 ? 0.446 -0.517 19.403 1.00 95.44 197 GLU A CA 1
ATOM 1462 C C . GLU A 1 197 ? 0.069 0.973 19.313 1.00 95.44 197 GLU A C 1
ATOM 1464 O O . GLU A 1 197 ? -0.712 1.465 20.126 1.00 95.44 197 GLU A O 1
ATOM 1469 N N . CYS A 1 198 ? 0.534 1.672 18.271 1.00 94.56 198 CYS A N 1
ATOM 1470 C CA . CYS A 1 198 ? 0.149 3.061 18.002 1.00 94.56 198 CYS A CA 1
ATOM 1471 C C . CYS A 1 198 ? -1.371 3.216 17.790 1.00 94.56 198 CYS A C 1
ATOM 1473 O O . CYS A 1 198 ? -1.981 4.148 18.312 1.00 94.56 198 CYS A O 1
ATOM 1475 N N . PHE A 1 199 ? -2.008 2.273 17.087 1.00 97.19 199 PHE A N 1
ATOM 1476 C CA . PHE A 1 199 ? -3.464 2.234 16.921 1.00 97.19 199 PHE A CA 1
ATOM 1477 C C . PHE A 1 199 ? -4.207 2.075 18.260 1.00 97.19 199 PHE A C 1
ATOM 1479 O O . PHE A 1 199 ? -5.193 2.774 18.490 1.00 97.19 199 PHE A O 1
ATOM 1486 N N . CYS A 1 200 ? -3.733 1.203 19.158 1.00 96.12 200 CYS A N 1
ATOM 1487 C CA . CYS A 1 200 ? -4.316 1.050 20.495 1.00 96.12 200 CYS A CA 1
ATOM 1488 C C . CYS A 1 200 ? -4.212 2.350 21.305 1.00 96.12 200 CYS A C 1
ATOM 1490 O O . CYS A 1 200 ? -5.216 2.811 21.844 1.00 96.12 200 CYS A O 1
ATOM 1492 N N . GLN A 1 201 ? -3.032 2.977 21.318 1.00 94.25 201 GLN A N 1
ATOM 1493 C CA . GLN A 1 201 ? -2.797 4.245 22.018 1.00 94.25 201 GLN A CA 1
ATOM 1494 C C . GLN A 1 201 ? -3.669 5.383 21.473 1.00 94.25 201 GLN A C 1
ATOM 1496 O O . GLN A 1 201 ? -4.169 6.207 22.238 1.00 94.25 201 GLN A O 1
ATOM 1501 N N . LEU A 1 202 ? -3.887 5.431 20.155 1.00 94.19 202 LEU A N 1
ATOM 1502 C CA . LEU A 1 202 ? -4.809 6.386 19.544 1.00 94.19 202 LEU A CA 1
ATOM 1503 C C . LEU A 1 202 ? -6.241 6.177 20.051 1.00 94.19 202 LEU A C 1
ATOM 1505 O O . LEU A 1 202 ? -6.881 7.140 20.461 1.00 94.19 202 LEU A O 1
ATOM 1509 N N . LEU A 1 203 ? -6.737 4.936 20.061 1.00 95.81 203 LEU A N 1
ATOM 1510 C CA . LEU A 1 203 ? -8.096 4.639 20.522 1.00 95.81 203 LEU A CA 1
ATOM 1511 C C . LEU A 1 203 ? -8.298 4.984 22.007 1.00 95.81 203 LEU A C 1
ATOM 1513 O O . LEU A 1 203 ? -9.360 5.475 22.386 1.00 95.81 203 LEU A O 1
ATOM 1517 N N . GLU A 1 204 ? -7.278 4.759 22.837 1.00 93.62 204 GLU A N 1
ATOM 1518 C CA . GLU A 1 204 ? -7.276 5.094 24.268 1.00 93.62 204 GLU A CA 1
ATOM 1519 C C . GLU A 1 204 ? -7.401 6.602 24.516 1.00 93.62 204 GLU A C 1
ATOM 1521 O O . GLU A 1 204 ? -8.058 7.009 25.472 1.00 93.62 204 GLU A O 1
ATOM 1526 N N . ARG A 1 205 ? -6.841 7.428 23.624 1.00 93.56 205 ARG A N 1
ATOM 1527 C CA . ARG A 1 205 ? -6.944 8.896 23.677 1.00 93.56 205 ARG A CA 1
ATOM 1528 C C . ARG A 1 205 ? -8.298 9.434 23.205 1.00 93.56 205 ARG A C 1
ATOM 1530 O O . ARG A 1 205 ? -8.588 10.603 23.437 1.00 93.56 205 ARG A O 1
ATOM 1537 N N . ILE A 1 206 ? -9.115 8.619 22.535 1.00 95.19 206 ILE A N 1
ATOM 1538 C CA . ILE A 1 206 ? -10.434 9.026 22.037 1.00 95.19 206 ILE A CA 1
ATOM 1539 C C . ILE A 1 206 ? -11.498 8.677 23.095 1.00 95.19 206 ILE A C 1
ATOM 1541 O O . ILE A 1 206 ? -11.626 7.494 23.449 1.00 95.19 206 ILE A O 1
ATOM 1545 N N . PRO A 1 207 ? -12.288 9.662 23.579 1.00 95.81 207 PRO A N 1
ATOM 1546 C CA . PRO A 1 207 ? -13.409 9.413 24.486 1.00 95.81 207 PRO A CA 1
ATOM 1547 C C . PRO A 1 207 ? -14.373 8.373 23.917 1.00 95.81 207 PRO A C 1
ATOM 1549 O O . PRO A 1 207 ? -14.589 8.327 22.705 1.00 95.81 207 PRO A O 1
ATOM 1552 N N . ARG A 1 208 ? -14.946 7.520 24.773 1.00 95.31 208 ARG A N 1
ATOM 1553 C CA . ARG A 1 208 ? -15.721 6.336 24.353 1.00 95.31 208 ARG A CA 1
ATOM 1554 C C . ARG A 1 208 ? -16.854 6.690 23.382 1.00 95.31 208 ARG A C 1
ATOM 1556 O O . ARG A 1 208 ? -17.051 6.000 22.385 1.00 95.31 208 ARG A O 1
ATOM 1563 N N . GLU A 1 209 ? 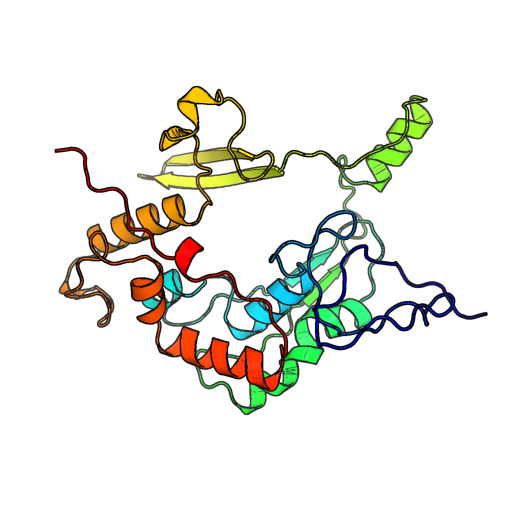-17.573 7.765 23.659 1.00 95.69 209 GLU A N 1
ATOM 1564 C CA . GLU A 1 209 ? -18.669 8.311 22.860 1.00 95.69 209 GLU A CA 1
ATOM 1565 C C . GLU A 1 209 ? -18.231 8.738 21.451 1.00 95.69 209 GLU A C 1
ATOM 1567 O O . GLU A 1 209 ? -18.980 8.552 20.492 1.00 95.69 209 GLU A O 1
ATOM 1572 N N . SER A 1 210 ? -16.986 9.198 21.312 1.00 95.75 210 SER A N 1
ATOM 1573 C CA . SER A 1 210 ? -16.380 9.653 20.056 1.00 95.75 210 SER A CA 1
ATOM 1574 C C . SER A 1 210 ? -15.673 8.536 19.284 1.00 95.75 210 SER A C 1
ATOM 1576 O O . SER A 1 210 ? -15.176 8.762 18.180 1.00 95.75 210 SER A O 1
ATOM 1578 N N . ARG A 1 211 ? -15.600 7.317 19.836 1.00 96.06 211 ARG A N 1
ATOM 1579 C CA . ARG A 1 211 ? -14.998 6.174 19.138 1.00 96.06 211 ARG A CA 1
ATOM 1580 C C . ARG A 1 211 ? -15.892 5.700 17.987 1.00 96.06 211 ARG A C 1
ATOM 1582 O O . ARG A 1 211 ? -17.124 5.712 18.124 1.00 96.06 211 ARG A O 1
ATOM 1589 N N . PRO A 1 212 ? -15.291 5.191 16.892 1.00 95.50 212 PRO A N 1
ATOM 1590 C CA . PRO A 1 212 ? -16.028 4.493 15.845 1.00 95.50 212 PRO A CA 1
ATOM 1591 C C . PRO A 1 212 ? -16.886 3.369 16.428 1.00 95.50 212 PRO A C 1
ATOM 1593 O O . PRO A 1 212 ? -16.445 2.667 17.339 1.00 95.50 212 PRO A O 1
ATOM 1596 N N . ALA A 1 213 ? -18.089 3.162 15.886 1.00 94.75 213 ALA A N 1
ATOM 1597 C CA . ALA A 1 213 ? -19.047 2.193 16.427 1.00 94.75 213 ALA A CA 1
ATOM 1598 C C . ALA A 1 213 ? -18.448 0.780 16.566 1.00 94.75 213 ALA A C 1
ATOM 1600 O O . ALA A 1 213 ? -18.607 0.147 17.605 1.00 94.75 213 ALA A O 1
ATOM 1601 N N . ALA A 1 214 ? -17.675 0.336 15.570 1.00 95.56 214 ALA A N 1
ATOM 1602 C CA . ALA A 1 214 ? -17.008 -0.967 15.572 1.00 95.56 214 ALA A CA 1
ATOM 1603 C C . ALA A 1 214 ? -15.930 -1.131 16.665 1.00 95.56 214 ALA A C 1
ATOM 1605 O O . ALA A 1 214 ? -15.520 -2.251 16.948 1.00 95.56 214 ALA A O 1
ATOM 1606 N N . LEU A 1 215 ? -15.455 -0.034 17.266 1.00 96.44 215 LEU A N 1
ATOM 1607 C CA . LEU A 1 215 ? -14.383 -0.018 18.267 1.00 96.44 215 LEU A CA 1
ATOM 1608 C C . LEU A 1 215 ? -14.851 0.444 19.653 1.00 96.44 215 LEU A C 1
ATOM 1610 O O . LEU A 1 215 ? -14.061 0.437 20.595 1.00 96.44 215 LEU A O 1
ATOM 1614 N N . ARG A 1 216 ? -16.109 0.882 19.786 1.00 95.31 216 ARG A N 1
ATOM 1615 C CA . ARG A 1 216 ? -16.607 1.585 20.976 1.00 95.31 216 ARG A CA 1
ATOM 1616 C C . ARG A 1 216 ? -16.465 0.766 22.256 1.00 95.31 216 ARG A C 1
ATOM 1618 O O . ARG A 1 216 ? -15.975 1.289 23.255 1.00 95.31 216 ARG A O 1
ATOM 1625 N N . ASP A 1 217 ? -16.838 -0.507 22.181 1.00 93.06 217 ASP A N 1
ATOM 1626 C CA . ASP A 1 217 ? -16.895 -1.431 23.318 1.00 93.06 217 ASP A CA 1
ATOM 1627 C C . ASP A 1 217 ? -15.909 -2.606 23.174 1.00 93.06 217 ASP A C 1
ATOM 1629 O O . ASP A 1 217 ? -16.042 -3.640 23.823 1.00 93.06 217 ASP A O 1
ATOM 1633 N N . VAL A 1 218 ? -14.897 -2.449 22.314 1.00 92.81 218 VAL A N 1
ATOM 1634 C CA . VAL A 1 218 ? -13.893 -3.481 22.034 1.00 92.81 218 VAL A CA 1
ATOM 1635 C C . VAL A 1 218 ? -12.613 -3.202 22.815 1.00 92.81 218 VAL A C 1
ATOM 1637 O O . VAL A 1 218 ? -12.018 -2.129 22.699 1.00 92.81 218 VAL A O 1
ATOM 1640 N N . ASN A 1 219 ? -12.114 -4.203 23.545 1.00 93.62 219 ASN A N 1
ATOM 1641 C CA . ASN A 1 219 ? -10.766 -4.155 24.108 1.00 93.62 219 ASN A CA 1
ATOM 1642 C C . ASN A 1 219 ? -9.724 -4.552 23.050 1.00 93.62 219 ASN A C 1
ATOM 1644 O O . ASN A 1 219 ? -9.274 -5.696 22.986 1.00 93.62 219 ASN A O 1
ATOM 1648 N N . VAL A 1 220 ? -9.316 -3.582 22.230 1.00 94.94 220 VAL A N 1
ATOM 1649 C CA . VAL A 1 220 ? -8.396 -3.809 21.102 1.00 94.94 220 VAL A CA 1
ATOM 1650 C C . VAL A 1 220 ? -7.028 -4.361 21.509 1.00 94.94 220 VAL A C 1
ATOM 1652 O O . VAL A 1 220 ? -6.408 -5.058 20.711 1.00 94.94 220 VAL A O 1
ATOM 1655 N N . ARG A 1 221 ? -6.556 -4.103 22.740 1.00 94.69 221 ARG A N 1
ATOM 1656 C CA . ARG A 1 221 ? -5.285 -4.662 23.238 1.00 94.69 221 ARG A CA 1
ATOM 1657 C C . ARG A 1 221 ? -5.367 -6.166 23.466 1.00 94.69 221 ARG A C 1
ATOM 1659 O O . ARG A 1 221 ? -4.368 -6.867 23.318 1.00 94.69 221 ARG A O 1
ATOM 1666 N N . GLN A 1 222 ? -6.549 -6.653 23.833 1.00 95.00 222 GLN A N 1
ATOM 1667 C CA . GLN A 1 222 ? -6.809 -8.075 24.033 1.00 95.00 222 GLN A CA 1
ATOM 1668 C C . GLN A 1 222 ? -7.259 -8.779 22.746 1.00 95.00 222 GLN A C 1
ATOM 1670 O O . GLN A 1 222 ? -7.227 -10.007 22.698 1.00 95.00 222 GLN A O 1
ATOM 1675 N N . SER A 1 223 ? -7.627 -8.039 21.702 1.00 96.38 223 SER A N 1
ATOM 1676 C CA . SER A 1 223 ? -7.979 -8.596 20.394 1.00 96.38 223 SER A CA 1
ATOM 1677 C C . SER A 1 223 ? -6.751 -8.974 19.565 1.00 96.38 223 SER A C 1
ATOM 1679 O O . SER A 1 223 ? -5.672 -8.387 19.688 1.00 96.38 223 SER A O 1
ATOM 1681 N N . VAL A 1 224 ? -6.918 -9.951 18.676 1.00 97.19 224 VAL A N 1
ATOM 1682 C CA . VAL A 1 224 ? -5.884 -10.326 17.707 1.00 97.19 224 VAL A CA 1
ATOM 1683 C C . VAL A 1 224 ? -5.856 -9.309 16.561 1.00 97.19 224 VAL A C 1
ATOM 1685 O O . VAL A 1 224 ? -6.892 -8.846 16.089 1.00 97.19 224 VAL A O 1
ATO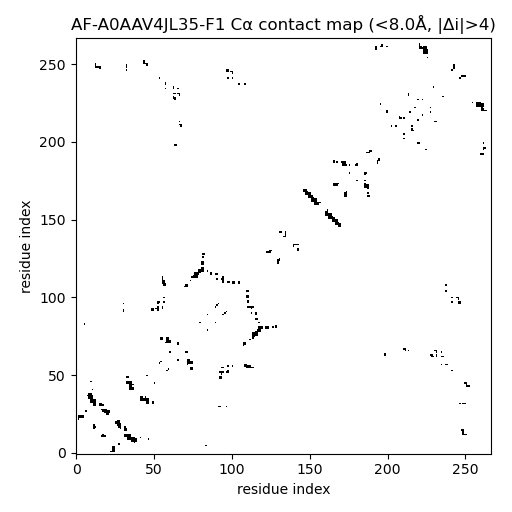M 1688 N N . TYR A 1 225 ? -4.665 -8.966 16.066 1.00 98.00 225 TYR A N 1
ATOM 1689 C CA . TYR A 1 225 ? -4.466 -7.972 15.005 1.00 98.00 225 TYR A CA 1
ATOM 1690 C C . TYR A 1 225 ? -5.311 -8.240 13.746 1.00 98.00 225 TYR A C 1
ATOM 1692 O O . TYR A 1 225 ? -5.847 -7.308 13.142 1.00 98.00 225 TYR A O 1
ATOM 1700 N N . SER A 1 226 ? -5.451 -9.505 13.337 1.00 97.44 226 SER A N 1
ATOM 1701 C CA . SER A 1 226 ? -6.319 -9.900 12.219 1.00 97.44 226 SER A CA 1
ATOM 1702 C C . SER A 1 226 ? -7.801 -9.615 12.477 1.00 97.44 226 SER A C 1
ATOM 1704 O O . SER A 1 226 ? -8.478 -9.144 11.565 1.00 97.44 226 SER A O 1
ATOM 1706 N N . GLU A 1 227 ? -8.291 -9.844 13.696 1.00 97.38 227 GLU A N 1
ATOM 1707 C CA . GLU A 1 227 ? -9.687 -9.607 14.090 1.00 97.38 227 GLU A CA 1
ATOM 1708 C C . GLU A 1 227 ? -10.010 -8.114 14.053 1.00 97.38 227 GLU A C 1
ATOM 1710 O O . GLU A 1 227 ? -10.999 -7.710 13.446 1.00 97.38 227 GLU A O 1
ATOM 1715 N N . VAL A 1 228 ? -9.129 -7.271 14.603 1.00 98.06 228 VAL A N 1
ATOM 1716 C CA . VAL A 1 228 ? -9.326 -5.812 14.569 1.00 98.06 228 VAL A CA 1
ATOM 1717 C C . VAL A 1 228 ? -9.311 -5.289 13.133 1.00 98.06 228 VAL A C 1
ATOM 1719 O O . VAL A 1 228 ? -10.100 -4.421 12.771 1.00 98.06 228 VAL A O 1
ATOM 1722 N N . LYS A 1 229 ? -8.472 -5.853 12.257 1.00 97.94 229 LYS A N 1
ATOM 1723 C CA . LYS A 1 229 ? -8.529 -5.523 10.827 1.00 97.94 229 LYS A CA 1
ATOM 1724 C C . LYS A 1 229 ? -9.835 -5.954 10.166 1.00 97.94 229 LYS A C 1
ATOM 1726 O O . LYS A 1 229 ? -10.276 -5.268 9.247 1.00 97.94 229 LYS A O 1
ATOM 1731 N N . ALA A 1 230 ? -10.416 -7.076 10.586 1.00 97.69 230 ALA A N 1
ATOM 1732 C CA . ALA A 1 230 ? -11.679 -7.573 10.049 1.00 97.69 230 ALA A CA 1
ATOM 1733 C C . ALA A 1 230 ? -12.869 -6.675 10.429 1.00 97.69 230 ALA A C 1
ATOM 1735 O O . ALA A 1 230 ? -13.830 -6.601 9.668 1.00 97.69 230 ALA A O 1
ATOM 1736 N N . MET A 1 231 ? -12.772 -5.925 11.536 1.00 97.94 231 MET A N 1
ATOM 1737 C CA . MET A 1 231 ? -13.784 -4.935 11.940 1.00 97.94 231 MET A CA 1
ATOM 1738 C C . MET A 1 231 ? -13.964 -3.810 10.909 1.00 97.94 231 MET A C 1
ATOM 1740 O O . MET A 1 231 ? -15.022 -3.187 10.863 1.00 97.94 231 MET A O 1
ATOM 1744 N N . ALA A 1 232 ? -12.969 -3.556 10.049 1.00 98.00 232 ALA A N 1
ATOM 1745 C CA . ALA A 1 232 ? -13.076 -2.619 8.932 1.00 98.00 232 ALA A CA 1
ATOM 1746 C C . ALA A 1 232 ? -13.875 -3.236 7.767 1.00 98.00 232 ALA A C 1
ATOM 1748 O O . ALA A 1 232 ? -13.346 -3.438 6.671 1.00 98.00 232 ALA A O 1
ATOM 1749 N N . ALA A 1 233 ? -15.144 -3.567 8.020 1.00 97.00 233 ALA A N 1
ATOM 1750 C CA . ALA A 1 233 ? -15.979 -4.392 7.147 1.00 97.00 233 ALA A CA 1
ATOM 1751 C C . ALA A 1 233 ? -16.060 -3.859 5.708 1.00 97.00 233 ALA A C 1
ATOM 1753 O O . ALA A 1 233 ? -15.908 -4.623 4.753 1.00 97.00 233 ALA A O 1
ATOM 1754 N N . GLU A 1 234 ? -16.225 -2.546 5.540 1.00 97.38 234 GLU A N 1
ATOM 1755 C CA . GLU A 1 234 ? -16.282 -1.921 4.218 1.00 97.38 234 GLU A CA 1
ATOM 1756 C C . GLU A 1 234 ? -14.944 -2.051 3.468 1.00 97.38 234 GLU A C 1
ATOM 1758 O O . GLU A 1 234 ? -14.911 -2.539 2.337 1.00 97.38 234 GLU A O 1
ATOM 1763 N N . TYR A 1 235 ? -13.823 -1.730 4.128 1.00 98.44 235 TYR A N 1
ATOM 1764 C CA . TYR A 1 235 ? -12.476 -1.893 3.565 1.00 98.44 235 TYR A CA 1
ATOM 1765 C C . TYR A 1 235 ? -12.219 -3.342 3.137 1.00 98.44 235 TYR A C 1
ATOM 1767 O O . TYR A 1 235 ? -11.689 -3.599 2.054 1.00 98.44 235 TYR A O 1
ATOM 1775 N N . VAL A 1 236 ? -12.576 -4.304 3.993 1.00 97.88 236 VAL A N 1
ATOM 1776 C CA . VAL A 1 236 ? -12.383 -5.738 3.742 1.00 97.88 236 VAL A CA 1
ATOM 1777 C C . VAL A 1 236 ? -13.241 -6.210 2.570 1.00 97.88 236 VAL A C 1
ATOM 1779 O O . VAL A 1 236 ? -12.743 -6.948 1.718 1.00 97.88 236 VAL A O 1
ATOM 1782 N N . THR A 1 237 ? -14.483 -5.737 2.481 1.00 98.12 237 THR A N 1
ATOM 1783 C CA . THR A 1 237 ? -15.410 -6.063 1.389 1.00 98.12 237 THR A CA 1
ATOM 1784 C C . THR A 1 237 ? -14.888 -5.546 0.052 1.00 98.12 237 THR A C 1
ATOM 1786 O O . THR A 1 237 ? -14.743 -6.319 -0.900 1.00 98.12 237 THR A O 1
ATOM 1789 N N . VAL A 1 238 ? -14.509 -4.264 -0.012 1.00 98.50 238 VAL A N 1
ATOM 1790 C CA . VAL A 1 238 ? -13.912 -3.667 -1.218 1.00 98.50 238 VAL A CA 1
ATOM 1791 C C . VAL A 1 238 ? -12.610 -4.383 -1.576 1.00 98.50 238 VAL A C 1
ATOM 1793 O O . VAL A 1 238 ? -12.357 -4.660 -2.749 1.00 98.50 238 VAL A O 1
ATOM 1796 N N . TRP A 1 239 ? -11.792 -4.748 -0.583 1.00 98.19 239 TRP A N 1
ATOM 1797 C CA . TRP A 1 239 ? -10.550 -5.474 -0.825 1.00 98.19 239 TRP A CA 1
ATOM 1798 C C . TRP A 1 239 ? -10.783 -6.869 -1.406 1.00 98.19 239 TRP A C 1
ATOM 1800 O O . TRP A 1 239 ? -10.060 -7.271 -2.321 1.00 98.19 239 TRP A O 1
ATOM 1810 N N . SER A 1 240 ? -11.779 -7.612 -0.914 1.00 97.88 240 SER A N 1
ATOM 1811 C CA . SER A 1 240 ? -12.091 -8.931 -1.470 1.00 97.88 240 SER A CA 1
ATOM 1812 C C . SER A 1 240 ? -12.510 -8.825 -2.927 1.00 97.88 240 SER A C 1
ATOM 1814 O O . SER A 1 240 ? -11.865 -9.420 -3.792 1.00 97.88 240 SER A O 1
ATOM 1816 N N . LYS A 1 241 ? -13.470 -7.941 -3.210 1.00 98.25 241 LYS A N 1
ATOM 1817 C CA . LYS A 1 241 ? -13.968 -7.711 -4.565 1.00 98.25 241 LYS A CA 1
ATOM 1818 C C . LYS A 1 241 ? -12.870 -7.220 -5.511 1.00 98.25 241 LYS A C 1
ATOM 1820 O O . LYS A 1 241 ? -12.785 -7.683 -6.643 1.00 98.25 241 LYS A O 1
ATOM 1825 N N . LEU A 1 242 ? -11.960 -6.358 -5.045 1.00 98.38 242 LEU A N 1
ATOM 1826 C CA . LEU A 1 242 ? -10.825 -5.893 -5.849 1.00 98.38 242 LEU A CA 1
ATOM 1827 C C . LEU A 1 242 ? -9.879 -7.032 -6.248 1.00 98.38 242 LEU A C 1
ATOM 1829 O O . LEU A 1 242 ? -9.411 -7.073 -7.389 1.00 98.38 242 LEU A O 1
ATOM 1833 N N . ARG A 1 243 ? -9.586 -7.953 -5.324 1.00 96.94 243 ARG A N 1
ATOM 1834 C CA . ARG A 1 243 ? -8.771 -9.141 -5.625 1.00 96.94 243 ARG A CA 1
ATOM 1835 C C . ARG A 1 243 ? -9.462 -10.051 -6.629 1.00 96.94 243 ARG A C 1
ATOM 1837 O O . ARG A 1 243 ? -8.810 -10.528 -7.546 1.00 96.94 243 ARG A O 1
ATOM 1844 N N . GLU A 1 244 ? -10.758 -10.272 -6.467 1.00 96.38 244 GLU A N 1
ATOM 1845 C CA . GLU A 1 244 ? -11.537 -11.156 -7.337 1.00 96.38 244 GLU A CA 1
ATOM 1846 C C . GLU A 1 244 ? -11.706 -10.576 -8.750 1.00 96.38 244 GLU A C 1
ATOM 1848 O O . GLU A 1 244 ? -11.624 -11.307 -9.732 1.00 96.38 244 GLU A O 1
ATOM 1853 N N . GLN A 1 245 ? -11.896 -9.261 -8.875 1.00 96.50 245 GLN A N 1
ATOM 1854 C CA . GLN A 1 245 ? -12.280 -8.629 -10.143 1.00 96.50 245 GLN A CA 1
ATOM 1855 C C . GLN A 1 245 ? -11.105 -8.022 -10.922 1.00 96.50 245 GLN A C 1
ATOM 1857 O O . GLN A 1 245 ? -11.130 -7.999 -12.150 1.00 96.50 245 GLN A O 1
ATOM 1862 N N . CYS A 1 246 ? -10.075 -7.507 -10.241 1.00 96.88 246 CYS A N 1
ATOM 1863 C CA . CYS A 1 246 ? -8.997 -6.746 -10.894 1.00 96.88 246 CYS A CA 1
ATOM 1864 C C . CYS A 1 246 ? -7.595 -7.289 -10.598 1.00 96.88 246 CYS A C 1
ATOM 1866 O O . CYS A 1 246 ? -6.693 -7.167 -11.425 1.00 96.88 246 CYS A O 1
ATOM 1868 N N . LEU A 1 247 ? -7.385 -7.851 -9.405 1.00 96.81 247 LEU A N 1
ATOM 1869 C CA . LEU A 1 247 ? -6.071 -8.276 -8.912 1.00 96.81 247 LEU A CA 1
ATOM 1870 C C . LEU A 1 247 ? -6.055 -9.779 -8.594 1.00 96.81 247 LEU A C 1
ATOM 1872 O O . LEU A 1 247 ? -5.592 -10.199 -7.530 1.00 96.81 247 LEU A O 1
ATOM 1876 N N . GLN A 1 248 ? -6.552 -10.579 -9.538 1.00 95.31 248 GLN A N 1
ATOM 1877 C CA . GLN A 1 248 ? -6.640 -12.034 -9.414 1.00 95.31 248 GLN A CA 1
ATOM 1878 C C . GLN A 1 248 ? -5.251 -12.659 -9.250 1.00 95.31 248 GLN A C 1
ATOM 1880 O O . GLN A 1 248 ? -4.302 -12.300 -9.949 1.00 95.31 248 GLN A O 1
ATOM 1885 N N . GLY A 1 249 ? -5.126 -13.593 -8.305 1.00 93.44 249 GLY A N 1
ATOM 1886 C CA . GLY A 1 249 ? -3.844 -14.216 -7.956 1.00 93.44 249 GLY A CA 1
ATOM 1887 C C . GLY A 1 249 ? -2.989 -13.403 -6.976 1.00 93.44 249 GLY A C 1
ATOM 1888 O O . GLY A 1 249 ? -1.801 -13.683 -6.816 1.00 93.44 249 GLY A O 1
ATOM 1889 N N . TRP A 1 250 ? -3.559 -12.393 -6.303 1.00 96.75 250 TRP A N 1
ATOM 1890 C CA . TRP A 1 250 ? -2.861 -11.678 -5.235 1.00 96.75 250 TRP A CA 1
ATOM 1891 C C . TRP A 1 250 ? -2.427 -12.626 -4.107 1.00 96.75 250 TRP A C 1
ATOM 1893 O O . TRP A 1 250 ? -3.258 -13.266 -3.464 1.00 96.75 250 TRP A O 1
ATOM 1903 N N . ILE A 1 251 ? -1.130 -12.644 -3.797 1.00 95.19 251 ILE A N 1
ATOM 1904 C CA . ILE A 1 251 ? -0.581 -13.488 -2.733 1.00 95.19 251 ILE A CA 1
ATOM 1905 C C . ILE A 1 251 ? -0.888 -12.888 -1.359 1.00 95.19 251 ILE A C 1
ATOM 1907 O O . ILE A 1 251 ? -0.509 -11.753 -1.044 1.00 95.19 251 ILE A O 1
ATOM 1911 N N . LEU A 1 252 ? -1.576 -13.667 -0.527 1.00 93.44 252 LEU A N 1
ATOM 1912 C CA . LEU A 1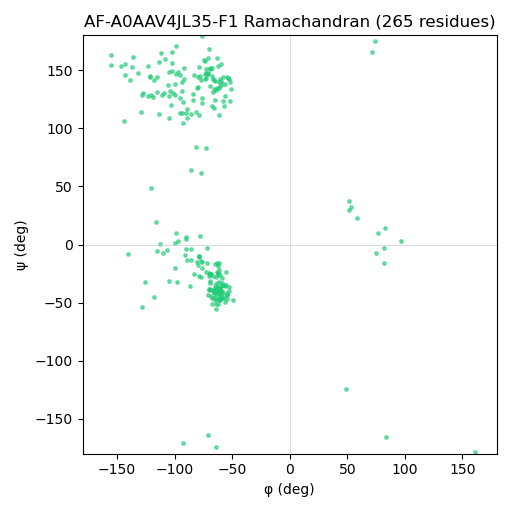 252 ? -1.858 -13.324 0.861 1.00 93.44 252 LEU A CA 1
ATOM 1913 C C . LEU A 1 252 ? -0.778 -13.880 1.781 1.00 93.44 252 LEU A C 1
ATOM 1915 O O . LEU A 1 252 ? -0.124 -14.881 1.495 1.00 93.44 252 LEU A O 1
ATOM 1919 N N . LYS A 1 253 ? -0.583 -13.188 2.900 1.00 91.75 253 LYS A N 1
ATOM 1920 C CA . LYS A 1 253 ? 0.248 -13.697 3.987 1.00 91.75 253 LYS A CA 1
ATOM 1921 C C . LYS A 1 253 ? -0.559 -14.735 4.777 1.00 91.75 253 LYS A C 1
ATOM 1923 O O . LYS A 1 253 ? -1.754 -14.503 4.940 1.00 91.75 253 LYS A O 1
ATOM 1928 N N . PRO A 1 254 ? 0.076 -15.801 5.295 1.00 94.31 254 PRO A N 1
ATOM 1929 C CA . PRO A 1 254 ? -0.554 -16.715 6.237 1.00 94.31 254 PRO A CA 1
ATOM 1930 C C . PRO A 1 254 ? -1.127 -15.977 7.444 1.00 94.31 254 PRO A C 1
ATOM 1932 O O . PRO A 1 254 ? -0.504 -15.032 7.943 1.00 94.31 254 PRO A O 1
ATOM 1935 N N . ASP A 1 255 ? -2.259 -16.457 7.950 1.00 92.94 255 ASP A N 1
ATOM 1936 C CA . ASP A 1 255 ? -2.930 -15.866 9.111 1.00 92.94 255 ASP A CA 1
ATOM 1937 C C . ASP A 1 255 ? -2.065 -15.920 10.372 1.00 92.94 255 ASP A C 1
ATOM 1939 O O . ASP A 1 255 ? -2.132 -15.021 11.208 1.00 92.94 255 ASP A O 1
ATOM 1943 N N . THR A 1 256 ? -1.147 -16.886 10.464 1.00 95.38 256 THR A N 1
ATOM 1944 C CA . THR A 1 256 ? -0.172 -16.982 11.560 1.00 95.38 256 THR A CA 1
ATOM 1945 C C . THR A 1 256 ? 0.721 -15.745 11.686 1.00 95.38 256 THR A C 1
ATOM 1947 O O . THR A 1 256 ? 1.120 -15.390 12.789 1.00 95.38 256 THR A O 1
ATOM 1950 N N . LEU A 1 257 ? 0.992 -15.026 10.588 1.00 93.12 257 LEU A N 1
ATOM 1951 C CA . LEU A 1 257 ? 1.755 -13.769 10.618 1.00 93.12 257 LEU A CA 1
ATOM 1952 C C . LEU A 1 257 ? 0.918 -12.565 11.074 1.00 93.12 257 LEU A C 1
ATOM 1954 O O . LEU A 1 257 ? 1.461 -11.477 11.271 1.00 93.12 257 LEU A O 1
ATOM 1958 N N . LEU A 1 258 ? -0.398 -12.737 11.181 1.00 94.75 258 LEU A N 1
ATOM 1959 C CA . LEU A 1 258 ? -1.357 -11.730 11.631 1.00 94.75 258 LEU A CA 1
ATOM 1960 C C . LEU A 1 258 ? -1.945 -12.077 13.010 1.00 94.75 258 LEU A C 1
ATOM 1962 O O . LEU A 1 258 ? -2.644 -11.251 13.591 1.00 94.75 258 LEU A O 1
ATOM 1966 N N . ALA A 1 259 ? -1.641 -13.266 13.536 1.00 96.12 259 ALA A N 1
ATOM 1967 C CA . ALA A 1 259 ? -2.131 -13.788 14.803 1.00 96.12 259 ALA A CA 1
ATOM 1968 C C . ALA A 1 259 ? -1.268 -13.321 15.991 1.00 96.12 259 ALA A C 1
ATOM 1970 O O . ALA A 1 259 ? -0.608 -14.115 16.656 1.00 96.12 259 ALA A O 1
ATOM 1971 N N . PHE A 1 260 ? -1.242 -12.012 16.248 1.00 94.88 260 PHE A N 1
ATOM 1972 C CA . PHE A 1 260 ? -0.571 -11.426 17.414 1.00 94.88 260 PHE A CA 1
ATOM 1973 C C . PHE A 1 260 ? -1.437 -10.345 18.067 1.00 94.88 260 PHE A C 1
ATOM 1975 O O . PHE A 1 260 ? -2.354 -9.816 17.441 1.00 94.88 260 PHE A O 1
ATOM 1982 N N . ARG A 1 261 ? -1.137 -10.008 19.324 1.00 95.38 261 ARG A N 1
ATOM 1983 C CA . ARG A 1 261 ? -1.806 -8.949 20.098 1.00 95.38 261 ARG A CA 1
ATOM 1984 C C . ARG A 1 261 ? -0.852 -7.779 20.341 1.00 95.38 261 ARG A C 1
ATOM 1986 O O . ARG A 1 261 ? 0.359 -7.918 20.143 1.00 95.38 261 ARG A O 1
ATOM 1993 N N . ALA A 1 262 ? -1.394 -6.633 20.747 1.00 89.69 262 ALA A N 1
ATOM 1994 C CA . ALA A 1 262 ? -0.581 -5.524 21.240 1.00 89.69 262 ALA A CA 1
ATOM 1995 C C . ALA A 1 262 ? 0.159 -5.940 22.522 1.00 89.69 262 ALA A C 1
ATOM 1997 O O . ALA A 1 262 ? -0.219 -6.915 23.179 1.00 89.69 262 ALA A O 1
ATOM 1998 N N . ASN A 1 263 ? 1.223 -5.220 22.885 1.00 80.75 263 ASN A N 1
ATOM 1999 C CA . ASN A 1 263 ? 1.866 -5.504 24.163 1.00 80.75 263 ASN A CA 1
ATOM 2000 C C . ASN A 1 263 ? 0.898 -5.064 25.278 1.00 80.75 263 ASN A C 1
ATOM 2002 O O . ASN A 1 263 ? 0.284 -3.996 25.199 1.00 80.75 263 ASN A O 1
ATOM 2006 N N . LEU A 1 264 ? 0.748 -5.883 26.319 1.00 66.19 264 LEU A N 1
ATOM 2007 C CA . LEU A 1 264 ? 0.085 -5.422 27.536 1.00 66.19 264 LEU A CA 1
ATOM 2008 C C . LEU A 1 264 ? 1.042 -4.467 28.267 1.00 66.19 264 LEU A C 1
ATOM 2010 O O . LEU A 1 264 ? 2.256 -4.704 28.227 1.00 66.19 264 LEU A O 1
ATOM 2014 N N . PRO A 1 265 ? 0.538 -3.397 28.909 1.00 56.84 265 PRO A N 1
ATOM 2015 C CA . PRO A 1 265 ? 1.354 -2.602 29.816 1.00 56.84 265 PRO A CA 1
ATOM 2016 C C . PRO A 1 265 ? 2.027 -3.540 30.820 1.00 56.84 265 PRO A C 1
ATOM 2018 O O . PRO A 1 265 ? 1.377 -4.448 31.341 1.00 56.84 265 PRO A O 1
ATOM 2021 N N . GLN A 1 266 ? 3.327 -3.364 31.055 1.00 49.47 266 GLN A N 1
ATOM 2022 C CA . GLN A 1 266 ? 3.952 -4.007 32.206 1.00 49.47 266 GLN A CA 1
ATOM 2023 C C . GLN A 1 266 ? 3.326 -3.358 33.445 1.00 49.47 266 GLN A C 1
ATOM 2025 O O . GLN A 1 266 ? 3.386 -2.137 33.573 1.00 49.47 266 GLN A O 1
ATOM 2030 N N . SER A 1 267 ? 2.632 -4.167 34.249 1.00 33.38 267 SER A N 1
ATOM 2031 C CA . SER A 1 267 ? 2.063 -3.780 35.545 1.00 33.38 267 SER A CA 1
ATOM 2032 C C . SER A 1 267 ? 3.139 -3.303 36.505 1.00 33.38 267 SER A C 1
ATOM 2034 O O . SER A 1 267 ? 4.188 -3.992 36.530 1.00 33.38 267 SER A O 1
#

Radius of gyration: 21.25 Å; Cα contacts (8 Å, |Δi|>4): 367; chains: 1; bounding box: 57×41×70 Å

Solvent-accessible surface area (backbone atoms only — not comparable to full-atom values): 15903 Å² total; per-residue (Å²): 131,78,62,70,57,91,79,70,57,54,37,54,32,80,96,46,62,60,59,68,74,42,71,52,53,48,20,62,50,82,8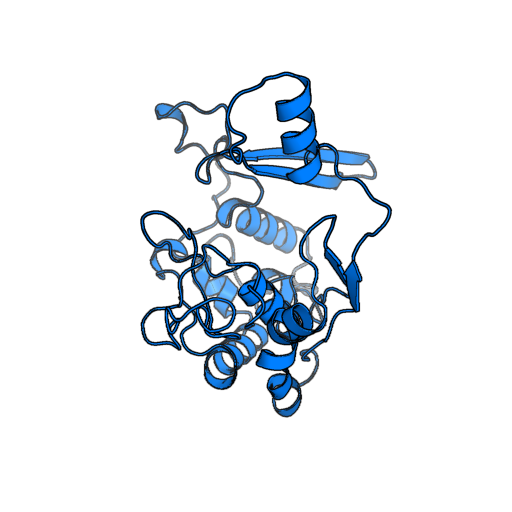2,47,58,32,22,27,48,47,70,77,75,77,48,71,45,63,33,69,51,58,52,48,26,50,22,27,39,62,17,71,64,44,44,65,51,51,54,78,44,89,53,61,48,64,69,70,60,49,74,40,60,79,68,97,80,48,67,71,61,47,44,41,44,38,24,62,57,42,49,70,44,54,80,75,52,55,85,67,42,48,54,47,74,46,47,78,47,70,43,85,85,55,80,54,73,88,32,69,72,44,46,48,52,50,22,64,75,67,72,47,72,86,86,73,84,74,76,61,44,82,45,75,51,76,48,76,60,97,86,45,78,44,84,44,77,46,50,29,44,93,86,31,34,67,94,60,54,86,90,48,56,86,41,76,84,32,50,39,73,86,35,73,64,44,47,45,38,51,51,47,56,52,55,72,74,42,56,61,89,76,36,42,80,86,51,44,89,54,65,62,56,82,34,40,51,52,57,59,35,56,60,20,49,68,57,51,50,54,49,50,51,42,34,72,75,50,41,62,64,68,70,72,77,62,64,77,84,37,67,47,58,39,82,75,80,84,128

InterPro domains:
  IPR002466 Adenosine deaminase/editase [PF02137] (8-254)
  IPR002466 Adenosine deaminase/editase [PS50141] (40-260)
  IPR002466 Adenosine deaminase/editase [SM00552] (1-261)

pLDDT: mean 91.13, std 8.65, range [33.38, 98.69]

Foldseek 3Di:
DAAADDDALWAAFPPWDHAPCDPGPSRGDALGKTFDDSDDDTDLHTDPLQVLLLCLFLNPCALLCLLVDQAHHHAQEDEAEPDDDDPVSSCSSRAPLLVCLQVPDDPPTHRDDHHYYYDPPDDDCPDPVNVVVVCVVVVNDDDDDDQWDKDWDWDADPNDIDIDIFIDGPQWGPPDDPVCCVPPVRHDCPDLQNVLLVSLVVQVPAPLVRGRPLPSPDPQQPDFQVVSSVSSVSSVVSSVVSCVPRVPSNRDDDCVVRGDGHDDPDD

Sequence (267 aa):
MLGDIHRTGAKCVPGGIQDRLGPASLYHSVGALRTKPGRGERTLSMACSDKLARWMVLGCQGALLSLFLTAPIYLTSVVVGSGPFNKKAMERAVYSRIRSASSWVSAPYTAVCPQLLQALEAEFVDGRACVERLAESTSAGRVVPSSAALIWYTTSETGVTCGNQDVVVNGRRQGFTKTSLHKVQARSAVCSASLFECFCQLLERIPRESRPAALRDVNVRQSVYSEVKAMAAEYVTVWSKLREQCLQGWILKPDTLLAFRANLPQS

Organism: NCBI:txid1093978

Nearest PDB structures (foldseek):
  4ucd-assembly1_A  TM=1.877E-01  e=8.848E-01  Human respiratory syncytial virus A2
  4ucb-assembly2_A  TM=1.845E-01  e=7.414E-01  Human respiratory syncytial virus A2
  4uc8-assembly2_A  TM=1.976E-01  e=1.504E+00  Human respiratory syncytial virus A2
  5d80-assembly1_G  TM=2.490E-01  e=1.904E+00  Saccharomyces cerevisiae S288C
  5d80-assembly2_g  TM=2.071E-01  e=2.019E+00  Saccharomyces cerevisiae S288C

Secondary structure (DSSP, 8-state):
-PPP-----PEEPTTSPPP---SGGGSS-TT--EES-SSSSPPS-B-HHHHHHHHHHH-SSHHHHTTT-SS----SEEEE-SS---HHHHHIIIIITTGGGGGT--TT------EEEE-SS---TTSHHHHHHHHHHTT-------SEEEEEEEEEETTEEEEEEEEEETTEETT--GGGTTSGGGS-TTSHHHHHHHHHHHHHHS-GGGS-GGGTT--TTTS-HHHHHHT-HHHHHHHHHHHHHTSTTPPPPPGGGT---PPPPP-